Protein AF-A0A6U2E8K7-F1 (afdb_monomer_lite)

Foldseek 3Di:
DVLLVVVVVVCVVPVVDADADEDQAFFCPPPNLVPLPDQDQQQPDQLVVCCVPPNDVVSVVVSVVSVVVLVVVVCCQVVDPPSVVVWPKWWPQQADKDWAQDPVSVVSSVVSVVVQVVVVHQPQKDKFAQVRVCVVVVHHRTGIIIGHSDTIRTRGPRVPSVPPPHNYDHNPNDPPDDDPPPDDDDDDDDDDDDDDDDDDDDDDDDDDDDDDDDDPDDD

Organism: NCBI:txid1486919

Radius of gyration: 22.83 Å; chains: 1; bounding box: 60×51×50 Å

Secondary structure (DSSP, 8-state):
-HHHHHHHHHHHH-TT--PEEEESSSTTTTTTTTS--EE-TTTSS-HHHHHHHHHHHHHHHHHHHHHHHHHHHHHHHHHSTTHHHHS-EE--TT-EEEEESSHHHHHHHHHHHHHHHTTT--TTEEEEEHHHHHHHHT-SS--EEEEE---EEESSGGGTGGGSS-EEEE--S--------SS--PPP---------------------------S---

Structure (mmCIF, N/CA/C/O backbone):
data_AF-A0A6U2E8K7-F1
#
_entry.id   AF-A0A6U2E8K7-F1
#
loop_
_atom_site.group_PDB
_atom_site.id
_atom_site.type_symbol
_atom_site.label_atom_id
_atom_site.label_alt_id
_atom_site.label_comp_id
_atom_site.label_asym_id
_atom_site.label_entity_id
_atom_site.label_seq_id
_atom_site.pdbx_PDB_ins_code
_atom_site.Cartn_x
_atom_site.Cartn_y
_atom_site.Cartn_z
_atom_site.occupancy
_atom_site.B_iso_or_equiv
_atom_site.auth_seq_id
_atom_site.auth_comp_id
_atom_site.auth_asym_id
_atom_site.auth_atom_id
_atom_site.pdbx_PDB_model_num
ATOM 1 N N . MET A 1 1 ? -12.970 1.111 6.659 1.00 78.44 1 MET A N 1
ATOM 2 C CA . MET A 1 1 ? -11.606 1.299 7.201 1.00 78.44 1 MET A CA 1
ATOM 3 C C . MET A 1 1 ? -11.408 2.685 7.783 1.00 78.44 1 MET A C 1
ATOM 5 O O . MET A 1 1 ? -11.104 2.760 8.960 1.00 78.44 1 MET A O 1
ATOM 9 N N . LEU A 1 2 ? -11.611 3.770 7.022 1.00 85.25 2 LEU A N 1
ATOM 10 C CA . LEU A 1 2 ? -11.402 5.125 7.554 1.00 85.25 2 LEU A CA 1
ATOM 11 C C . LEU A 1 2 ? -12.265 5.411 8.793 1.00 85.25 2 LEU A C 1
ATOM 13 O O . LEU A 1 2 ? -11.732 5.795 9.822 1.00 85.25 2 LEU A O 1
ATOM 17 N N . ALA A 1 3 ? -13.576 5.158 8.718 1.00 87.00 3 ALA A N 1
ATOM 18 C CA . ALA A 1 3 ? -14.490 5.424 9.832 1.00 87.00 3 ALA A CA 1
ATOM 19 C C . ALA A 1 3 ? -14.136 4.622 11.099 1.00 87.00 3 ALA A C 1
ATOM 21 O O . ALA A 1 3 ? -14.107 5.173 12.191 1.00 87.00 3 ALA A O 1
ATOM 22 N N . THR A 1 4 ? -13.797 3.338 10.948 1.00 85.12 4 THR A N 1
ATOM 23 C CA . THR A 1 4 ? -13.398 2.471 12.067 1.00 85.12 4 THR A CA 1
ATOM 24 C C . THR A 1 4 ? -12.040 2.862 12.652 1.00 85.12 4 THR A C 1
ATOM 26 O O . THR A 1 4 ? -11.877 2.848 13.864 1.00 85.12 4 THR A O 1
ATOM 29 N N . SER A 1 5 ? -11.074 3.250 11.809 1.00 86.25 5 SER A N 1
ATOM 30 C CA . SER A 1 5 ? -9.776 3.772 12.259 1.00 86.25 5 SER A CA 1
ATOM 31 C C . SER A 1 5 ? -9.952 5.086 13.021 1.00 86.25 5 SER A C 1
ATOM 33 O O . SER A 1 5 ? -9.411 5.233 14.112 1.00 86.25 5 SER A O 1
ATOM 35 N N . LEU A 1 6 ? -10.772 6.004 12.504 1.00 90.31 6 LEU A N 1
ATOM 36 C CA . LEU A 1 6 ? -11.086 7.256 13.181 1.00 90.31 6 LEU A CA 1
ATOM 37 C C . LEU A 1 6 ? -11.741 7.009 14.544 1.00 90.31 6 LEU A C 1
ATOM 39 O O . LEU A 1 6 ? -11.287 7.574 15.531 1.00 90.31 6 LEU A O 1
ATOM 43 N N . ALA A 1 7 ? -12.759 6.145 14.611 1.00 88.81 7 ALA A N 1
ATOM 44 C CA . ALA A 1 7 ? -13.415 5.794 15.870 1.00 88.81 7 ALA A CA 1
ATOM 45 C C . ALA A 1 7 ? -12.420 5.229 16.892 1.00 88.81 7 ALA A C 1
ATOM 47 O O . ALA A 1 7 ? -12.387 5.685 18.029 1.00 88.81 7 ALA A O 1
ATOM 48 N N . TYR A 1 8 ? -11.551 4.309 16.463 1.00 86.75 8 TYR A N 1
ATOM 49 C CA . TYR A 1 8 ? -10.486 3.761 17.301 1.00 86.75 8 TYR A CA 1
ATOM 50 C C . TYR A 1 8 ? -9.541 4.841 17.845 1.00 86.75 8 TYR A C 1
ATOM 52 O O . TYR A 1 8 ? -9.253 4.861 19.040 1.00 86.75 8 TYR A O 1
ATOM 60 N N . HIS A 1 9 ? -9.073 5.760 16.996 1.00 88.25 9 HIS A N 1
ATOM 61 C CA . HIS A 1 9 ? -8.184 6.833 17.440 1.00 88.25 9 HIS A CA 1
ATOM 62 C C . HIS A 1 9 ? -8.893 7.840 18.352 1.00 88.25 9 HIS A C 1
ATOM 64 O O . HIS A 1 9 ? -8.296 8.261 19.338 1.00 88.25 9 HIS A O 1
ATOM 70 N N . LEU A 1 10 ? -10.157 8.181 18.082 1.00 90.31 10 LEU A N 1
ATOM 71 C CA . LEU A 1 10 ? -10.949 9.062 18.944 1.00 90.31 10 LEU A CA 1
ATOM 72 C C . LEU A 1 10 ? -11.130 8.460 20.339 1.00 90.31 10 LEU A C 1
ATOM 74 O O . LEU A 1 10 ? -10.808 9.124 21.317 1.00 90.31 10 LEU A O 1
ATOM 78 N N . SER A 1 11 ? -11.522 7.188 20.433 1.00 88.12 11 SER A N 1
ATOM 79 C CA . SER A 1 11 ? -11.681 6.496 21.721 1.00 88.12 11 SER A CA 1
ATOM 80 C C . SER A 1 11 ? -10.374 6.337 22.504 1.00 88.12 11 SER A C 1
ATOM 82 O O . SER A 1 11 ? -10.400 6.135 23.713 1.00 88.12 11 SER A O 1
ATOM 84 N N . ARG A 1 12 ? -9.214 6.415 21.837 1.00 86.94 12 ARG A N 1
ATOM 85 C CA . ARG A 1 12 ? -7.904 6.443 22.508 1.00 86.94 12 ARG A CA 1
ATOM 86 C C . ARG A 1 12 ? -7.485 7.834 22.971 1.00 86.94 12 ARG A C 1
ATOM 88 O O . ARG A 1 12 ? -6.714 7.929 23.920 1.00 86.94 12 ARG A O 1
ATOM 95 N N . LEU A 1 13 ? -7.913 8.876 22.264 1.00 93.44 13 LEU A N 1
ATOM 96 C CA . LEU A 1 13 ? -7.623 10.263 22.621 1.00 93.44 13 LEU A CA 1
ATOM 97 C C . LEU A 1 13 ? -8.502 10.733 23.779 1.00 93.44 13 LEU A C 1
ATOM 99 O O . LEU A 1 13 ? -8.017 11.447 24.651 1.00 93.44 13 LEU A O 1
ATOM 103 N N . ASP A 1 14 ? -9.762 10.308 23.790 1.00 93.94 14 ASP A N 1
ATOM 104 C CA . ASP A 1 14 ? -10.737 10.624 24.825 1.00 93.94 14 ASP A CA 1
ATOM 105 C C . ASP A 1 14 ? -11.560 9.363 25.147 1.00 93.94 14 ASP A C 1
ATOM 107 O O . ASP A 1 14 ? -12.450 9.003 24.376 1.00 93.94 14 ASP A O 1
ATOM 111 N N . PRO A 1 15 ? -11.264 8.652 26.249 1.00 91.69 15 PRO A N 1
ATOM 112 C CA . PRO A 1 15 ? -11.997 7.445 26.629 1.00 91.69 15 PRO A CA 1
ATOM 113 C C . PRO A 1 15 ? -13.480 7.675 26.949 1.00 91.69 15 PRO A C 1
ATOM 115 O O . PRO A 1 15 ? -14.250 6.715 26.911 1.00 91.69 15 PRO A O 1
ATOM 118 N N . ASP A 1 16 ? -13.883 8.914 27.246 1.00 92.44 16 ASP A N 1
ATOM 119 C CA . ASP A 1 16 ? -15.269 9.259 27.570 1.00 92.44 16 ASP A CA 1
ATOM 120 C C . ASP A 1 16 ? -16.099 9.550 26.304 1.00 92.44 16 ASP A C 1
ATOM 122 O O . ASP A 1 16 ? -17.334 9.619 26.354 1.00 92.44 16 ASP A O 1
ATOM 126 N N . VAL A 1 17 ? -15.452 9.681 25.136 1.00 92.19 17 VAL A N 1
ATOM 127 C CA . VAL A 1 17 ? -16.152 9.923 23.873 1.00 92.19 17 VAL A CA 1
ATOM 128 C C . VAL A 1 17 ? -16.913 8.677 23.419 1.00 92.19 17 VAL A C 1
ATOM 130 O O . VAL A 1 17 ? -16.358 7.606 23.166 1.00 92.19 17 VAL A O 1
ATOM 133 N N . THR A 1 18 ? -18.224 8.827 23.240 1.00 91.25 18 THR A N 1
ATOM 134 C CA . THR A 1 18 ? -19.054 7.785 22.627 1.00 91.25 18 THR A CA 1
ATOM 135 C C . THR A 1 18 ? -19.095 7.987 21.117 1.00 91.25 18 THR A C 1
ATOM 137 O O . THR A 1 18 ? -19.640 8.977 20.627 1.00 91.25 18 THR A O 1
ATOM 140 N N . VAL A 1 19 ? -18.544 7.035 20.361 1.00 88.50 19 VAL A N 1
ATOM 141 C CA . VAL A 1 19 ? -18.555 7.066 18.892 1.00 88.50 19 VAL A CA 1
ATOM 142 C C . VAL A 1 19 ? -19.602 6.095 18.355 1.00 88.50 19 VAL A C 1
ATOM 144 O O . VAL A 1 19 ? -19.511 4.886 18.566 1.00 88.50 19 VAL A O 1
ATOM 147 N N . ALA A 1 20 ? -20.576 6.623 17.614 1.00 90.38 20 ALA A N 1
ATOM 148 C CA . ALA A 1 20 ? -21.516 5.822 16.839 1.00 90.38 20 ALA A CA 1
ATOM 149 C C . ALA A 1 20 ? -21.035 5.709 15.386 1.00 90.38 20 ALA A C 1
ATOM 151 O O . ALA A 1 20 ? -20.782 6.717 14.723 1.00 90.38 20 ALA A O 1
ATOM 152 N N . LEU A 1 21 ? -20.932 4.480 14.877 1.00 86.38 21 LEU A N 1
ATOM 153 C CA . LEU A 1 21 ? -20.631 4.217 13.471 1.00 86.38 21 LEU A CA 1
ATOM 154 C C . LEU A 1 21 ? -21.917 3.834 12.739 1.00 86.38 21 LEU A C 1
ATOM 156 O O . LEU A 1 21 ? -22.587 2.867 13.105 1.00 86.38 21 LEU A O 1
ATOM 160 N N . VAL A 1 22 ? -22.235 4.585 11.684 1.00 88.62 22 VAL A N 1
ATOM 161 C CA . VAL A 1 22 ? -23.414 4.346 10.847 1.00 88.62 22 VAL A CA 1
ATOM 162 C C . VAL A 1 22 ? -22.967 3.952 9.444 1.00 88.62 22 VAL A C 1
ATOM 164 O O . VAL A 1 22 ? -22.319 4.737 8.752 1.00 88.62 22 VAL A O 1
ATOM 167 N N . ASP A 1 23 ? -23.323 2.739 9.020 1.00 84.88 23 ASP A N 1
ATOM 168 C CA . ASP A 1 23 ? -23.087 2.244 7.661 1.00 84.88 23 ASP A CA 1
ATOM 169 C C . ASP A 1 23 ? -24.436 1.959 6.987 1.00 84.88 23 ASP A C 1
ATOM 171 O O . ASP A 1 23 ? -25.258 1.198 7.496 1.00 84.88 23 ASP A O 1
ATOM 175 N N . GLY A 1 24 ? -24.673 2.577 5.827 1.00 87.25 24 GLY A N 1
ATOM 176 C CA . GLY A 1 24 ? -25.938 2.446 5.096 1.00 87.25 24 GLY A CA 1
ATOM 177 C C . GLY A 1 24 ? -26.183 1.059 4.491 1.00 87.25 24 GLY A C 1
ATOM 178 O O . GLY A 1 24 ? -27.234 0.828 3.897 1.00 87.25 24 GLY A O 1
ATOM 179 N N . ARG A 1 25 ? -25.219 0.135 4.583 1.00 83.50 25 ARG A N 1
ATOM 180 C CA . ARG A 1 25 ? -25.377 -1.262 4.164 1.00 83.50 25 ARG A CA 1
ATOM 181 C C . ARG A 1 25 ? -25.078 -2.185 5.346 1.00 83.50 25 ARG A C 1
ATOM 183 O O . ARG A 1 25 ? -25.917 -2.417 6.212 1.00 83.50 25 ARG A O 1
ATOM 190 N N . HIS A 1 26 ? -23.869 -2.718 5.346 1.00 82.88 26 HIS A N 1
ATOM 191 C CA . HIS A 1 26 ? -23.253 -3.527 6.377 1.00 82.88 26 HIS A CA 1
ATOM 192 C C . HIS A 1 26 ? -21.812 -3.047 6.474 1.00 82.88 26 HIS A C 1
ATOM 194 O O . HIS A 1 26 ? -21.242 -2.618 5.466 1.00 82.88 26 HIS A O 1
ATOM 200 N N . ILE A 1 27 ? -21.224 -3.145 7.662 1.00 80.06 27 ILE A N 1
ATOM 201 C CA . ILE A 1 27 ? -19.813 -2.820 7.872 1.00 80.06 27 ILE A CA 1
ATOM 202 C C . ILE A 1 27 ? -18.968 -3.495 6.799 1.00 80.06 27 ILE A C 1
ATOM 204 O O . ILE A 1 27 ? -19.144 -4.672 6.495 1.00 80.06 27 ILE A O 1
ATOM 208 N N . ALA A 1 28 ? -18.060 -2.713 6.219 1.00 80.69 28 ALA A N 1
ATOM 209 C CA . ALA A 1 28 ? -17.197 -3.119 5.117 1.00 80.69 28 ALA A CA 1
ATOM 210 C C . ALA A 1 28 ? -17.887 -3.362 3.762 1.00 80.69 28 ALA A C 1
ATOM 212 O O . ALA A 1 28 ? -17.181 -3.584 2.785 1.00 80.69 28 ALA A O 1
ATOM 213 N N . GLY A 1 29 ? -19.205 -3.201 3.618 1.00 82.69 29 GLY A N 1
ATOM 214 C CA . GLY A 1 29 ? -19.931 -3.429 2.357 1.00 82.69 29 GLY A CA 1
ATOM 215 C C . GLY A 1 29 ? -19.621 -2.449 1.212 1.00 82.69 29 GLY A C 1
ATOM 216 O O . GLY A 1 29 ? -20.207 -2.531 0.125 1.00 82.69 29 GLY A O 1
ATOM 217 N N . GLY A 1 30 ? -18.732 -1.482 1.454 1.00 85.38 30 GLY A N 1
ATOM 218 C CA . GLY A 1 30 ? -18.202 -0.534 0.476 1.00 85.38 30 GLY A CA 1
ATOM 219 C C . GLY A 1 30 ? -16.963 -1.044 -0.272 1.00 85.38 30 GLY A C 1
ATOM 220 O O . GLY A 1 30 ? -16.775 -2.237 -0.483 1.00 85.38 30 GLY A O 1
ATOM 221 N N . ALA A 1 31 ? -16.098 -0.117 -0.699 1.00 84.12 31 ALA A N 1
ATOM 222 C CA . ALA A 1 31 ? -14.836 -0.462 -1.361 1.00 84.12 31 ALA A CA 1
ATOM 223 C C . ALA A 1 31 ? -13.917 -1.295 -0.453 1.00 84.12 31 ALA A C 1
ATOM 225 O O . ALA A 1 31 ? -13.272 -2.224 -0.923 1.00 84.12 31 ALA A O 1
ATOM 226 N N . THR A 1 32 ? -13.912 -1.009 0.854 1.00 82.69 32 THR A N 1
ATOM 227 C CA . THR A 1 32 ? -13.022 -1.685 1.803 1.00 82.69 32 THR A CA 1
ATOM 228 C C . THR A 1 32 ? -13.221 -3.202 1.843 1.00 82.69 32 THR A C 1
ATOM 230 O O . THR A 1 32 ? -12.228 -3.907 1.795 1.00 82.69 32 THR A O 1
ATOM 233 N N . GLY A 1 33 ? -14.450 -3.724 1.898 1.00 78.69 33 GLY A N 1
ATOM 234 C CA . GLY A 1 33 ? -14.678 -5.177 1.952 1.00 78.69 33 GLY A CA 1
ATOM 235 C C . GLY A 1 33 ? -14.614 -5.884 0.598 1.00 78.69 33 GLY A C 1
ATOM 236 O O . GLY A 1 33 ? -14.774 -7.096 0.544 1.00 78.69 33 GLY A O 1
ATOM 237 N N . ARG A 1 34 ? -14.411 -5.150 -0.506 1.00 80.88 34 ARG A N 1
ATOM 238 C CA . ARG A 1 34 ? -14.241 -5.733 -1.853 1.00 80.88 34 ARG A CA 1
ATOM 239 C C . ARG A 1 34 ? -12.798 -5.727 -2.332 1.00 80.88 34 ARG A C 1
ATOM 241 O O . ARG A 1 34 ? -12.448 -6.502 -3.218 1.00 80.88 34 ARG A O 1
ATOM 248 N N . ASN A 1 35 ? -11.984 -4.829 -1.794 1.00 74.81 35 ASN A N 1
ATOM 249 C CA . ASN A 1 35 ? -10.563 -4.792 -2.074 1.00 74.81 35 ASN A CA 1
ATOM 250 C C . ASN A 1 35 ? -9.928 -5.868 -1.190 1.00 74.81 35 ASN A C 1
ATOM 252 O O . ASN A 1 35 ? -10.079 -5.793 0.023 1.00 74.81 35 ASN A O 1
ATOM 256 N N . GLY A 1 36 ? -9.203 -6.839 -1.753 1.00 69.31 36 GLY A N 1
ATOM 257 C CA . GLY A 1 36 ? -8.457 -7.857 -0.983 1.00 69.31 36 GLY A CA 1
ATOM 258 C C . GLY A 1 36 ? -7.278 -7.294 -0.168 1.00 69.31 36 GLY A C 1
ATOM 259 O O . GLY A 1 36 ? -6.295 -7.990 0.035 1.00 69.31 36 GLY A O 1
ATOM 260 N N . GLY A 1 37 ? -7.351 -6.006 0.191 1.00 74.38 37 GLY A N 1
ATOM 261 C CA . GLY A 1 37 ? -6.447 -5.224 1.031 1.00 74.38 37 GLY A CA 1
ATOM 262 C C . GLY A 1 37 ? -4.964 -5.443 0.802 1.00 74.38 37 GLY A C 1
ATOM 263 O O . GLY A 1 37 ? -4.199 -5.522 1.759 1.00 74.38 37 GLY A O 1
ATOM 264 N N . LEU A 1 38 ? -4.542 -5.472 -0.461 1.00 77.38 38 LEU A N 1
ATOM 265 C CA . LEU A 1 38 ? -3.138 -5.259 -0.785 1.00 77.38 38 LEU A CA 1
ATOM 266 C C . LEU A 1 38 ? -2.754 -3.855 -0.328 1.00 77.38 38 LEU A C 1
ATOM 268 O O . LEU A 1 38 ? -3.307 -2.864 -0.814 1.00 77.38 38 LEU A O 1
ATOM 272 N N . LEU A 1 39 ? -1.832 -3.787 0.628 1.00 78.19 39 LEU A N 1
ATOM 273 C CA . LEU A 1 39 ? -1.287 -2.531 1.100 1.00 78.19 39 LEU A CA 1
ATOM 274 C C . LEU A 1 39 ? 0.121 -2.393 0.554 1.00 78.19 39 LEU A C 1
ATOM 276 O O . LEU A 1 39 ? 1.069 -2.991 1.059 1.00 78.19 39 LEU A O 1
ATOM 280 N N . TRP A 1 40 ? 0.215 -1.603 -0.507 1.00 79.56 40 TRP A N 1
ATOM 281 C CA . TRP A 1 40 ? 1.470 -1.298 -1.160 1.00 79.56 40 TRP A CA 1
ATOM 282 C C . TRP A 1 40 ? 1.731 0.193 -1.023 1.00 79.56 40 TRP A C 1
ATOM 284 O O . TRP A 1 40 ? 1.183 0.969 -1.816 1.00 79.56 40 TRP A O 1
ATOM 294 N N . PRO A 1 41 ? 2.480 0.616 0.008 1.00 74.19 41 PRO A N 1
ATOM 295 C CA . PRO A 1 41 ? 2.869 2.006 0.095 1.00 74.19 41 PRO A CA 1
ATOM 296 C C . PRO A 1 41 ? 3.693 2.337 -1.146 1.00 74.19 41 PRO A C 1
ATOM 298 O O . PRO A 1 41 ? 4.425 1.493 -1.674 1.00 74.19 41 PRO A O 1
ATOM 301 N N . CYS A 1 42 ? 3.541 3.567 -1.617 1.00 70.06 42 CYS A N 1
ATOM 302 C CA . CYS A 1 42 ? 4.411 4.165 -2.617 1.00 70.06 42 CYS A CA 1
ATOM 303 C C . CYS A 1 42 ? 4.250 3.697 -4.079 1.00 70.06 42 CYS A C 1
ATOM 305 O O . CYS A 1 42 ? 4.660 4.443 -4.960 1.00 70.06 42 CYS A O 1
ATOM 307 N N . LEU A 1 43 ? 3.645 2.538 -4.378 1.00 69.62 43 LEU A N 1
ATOM 308 C CA . LEU A 1 43 ? 3.548 2.027 -5.764 1.00 69.62 43 LEU A CA 1
ATOM 309 C C . LEU A 1 43 ? 2.170 2.179 -6.432 1.00 69.62 43 LEU A C 1
ATOM 311 O O . LEU A 1 43 ? 2.038 1.939 -7.624 1.00 69.62 43 LEU A O 1
ATOM 315 N N . ASN A 1 44 ? 1.120 2.568 -5.702 1.00 68.94 44 ASN A N 1
ATOM 316 C CA . ASN A 1 44 ? -0.244 2.595 -6.261 1.00 68.94 44 ASN A CA 1
ATOM 317 C C . ASN A 1 44 ? -0.646 3.926 -6.921 1.00 68.94 44 ASN A C 1
ATOM 319 O O . ASN A 1 44 ? -1.677 3.992 -7.593 1.00 68.94 44 ASN A O 1
ATOM 323 N N . ALA A 1 45 ? 0.110 5.003 -6.707 1.00 71.50 45 ALA A N 1
ATOM 324 C CA . ALA A 1 45 ? -0.208 6.324 -7.236 1.00 71.50 45 ALA A CA 1
ATOM 325 C C . ALA A 1 45 ? 1.010 6.915 -7.945 1.00 71.50 45 ALA A C 1
ATOM 327 O O . ALA A 1 45 ? 2.083 6.969 -7.356 1.00 71.50 45 ALA A O 1
ATOM 328 N N . SER A 1 46 ? 0.821 7.423 -9.171 1.00 85.44 46 SER A N 1
ATOM 329 C CA . SER A 1 46 ? 1.870 8.153 -9.899 1.00 85.44 46 SER A CA 1
ATOM 330 C C . SER A 1 46 ? 2.361 9.321 -9.045 1.00 85.44 46 SER A C 1
ATOM 332 O O . SER A 1 46 ? 1.660 10.324 -8.841 1.00 85.44 46 SER A O 1
ATOM 334 N N . PHE A 1 47 ? 3.572 9.171 -8.519 1.00 89.00 47 PHE A N 1
ATOM 335 C CA . PHE A 1 47 ? 4.198 10.138 -7.641 1.00 89.00 47 PHE A CA 1
ATOM 336 C C . PHE A 1 47 ? 4.472 11.435 -8.400 1.00 89.00 47 PHE A C 1
ATOM 338 O O . PHE A 1 47 ? 4.192 12.519 -7.890 1.00 89.00 47 PHE A O 1
ATOM 345 N N . LYS A 1 48 ? 4.893 11.357 -9.667 1.00 91.62 48 LYS A N 1
ATOM 346 C CA . LYS A 1 48 ? 5.069 12.525 -10.543 1.00 91.62 48 LYS A CA 1
ATOM 347 C C . LYS A 1 48 ? 3.756 13.276 -10.754 1.00 91.62 48 LYS A C 1
ATOM 349 O O . LYS A 1 48 ? 3.745 14.506 -10.683 1.00 91.62 48 LYS A O 1
ATOM 354 N N . LYS A 1 49 ? 2.629 12.576 -10.935 1.00 91.62 49 LYS A N 1
ATOM 355 C CA . LYS A 1 49 ? 1.305 13.216 -11.005 1.00 91.62 49 LYS A CA 1
ATOM 356 C C . LYS A 1 49 ? 0.913 13.857 -9.674 1.00 91.62 49 LYS A C 1
ATOM 358 O O . LYS A 1 49 ? 0.342 14.949 -9.667 1.00 91.62 49 LYS A O 1
ATOM 363 N N . MET A 1 50 ? 1.221 13.213 -8.550 1.00 91.94 50 MET A N 1
ATOM 364 C CA . MET A 1 50 ? 0.975 13.775 -7.221 1.00 91.94 50 MET A CA 1
ATOM 365 C C . MET A 1 50 ? 1.778 15.063 -7.008 1.00 91.94 50 MET A C 1
ATOM 367 O O . MET A 1 50 ? 1.202 16.086 -6.640 1.00 91.94 50 MET A O 1
ATOM 371 N N . LEU A 1 51 ? 3.065 15.049 -7.363 1.00 92.75 51 LEU A N 1
ATOM 372 C CA . LEU A 1 51 ? 3.938 16.219 -7.332 1.00 92.75 51 LEU A CA 1
ATOM 373 C C . LEU A 1 51 ? 3.388 17.357 -8.193 1.00 92.75 51 LEU A C 1
ATOM 375 O O . LEU A 1 51 ? 3.318 18.492 -7.726 1.00 92.75 51 LEU A O 1
ATOM 379 N N . ALA A 1 52 ? 2.964 17.053 -9.422 1.00 94.12 52 ALA A N 1
ATOM 380 C CA . ALA A 1 52 ? 2.427 18.046 -10.348 1.00 94.12 52 ALA A CA 1
ATOM 381 C C . ALA A 1 52 ? 1.115 18.677 -9.852 1.00 94.12 52 ALA A C 1
ATOM 383 O O . ALA A 1 52 ? 0.873 19.857 -10.085 1.00 94.12 52 ALA A O 1
ATOM 384 N N . THR A 1 53 ? 0.266 17.904 -9.170 1.00 95.94 53 THR A N 1
ATOM 385 C CA . THR A 1 53 ? -1.080 18.350 -8.769 1.00 95.94 53 THR A CA 1
ATOM 386 C C . THR A 1 53 ? -1.151 18.932 -7.360 1.00 95.94 53 THR A C 1
ATOM 388 O O . THR A 1 53 ? -1.966 19.818 -7.117 1.00 95.94 53 THR A O 1
ATOM 391 N N . LYS A 1 54 ? -0.329 18.448 -6.423 1.00 94.50 54 LYS A N 1
ATOM 392 C CA . LYS A 1 54 ? -0.391 18.814 -4.996 1.00 94.50 54 LYS A CA 1
ATOM 393 C C . LYS A 1 54 ? 0.857 19.532 -4.482 1.00 94.50 54 LYS A C 1
ATOM 395 O O . LYS A 1 54 ? 0.847 20.035 -3.357 1.00 94.50 54 LYS A O 1
ATOM 400 N N . GLY A 1 55 ? 1.923 19.570 -5.279 1.00 95.25 55 GLY A N 1
ATOM 401 C CA . GLY A 1 55 ? 3.222 20.093 -4.876 1.00 95.25 55 GLY A CA 1
ATOM 402 C C . GLY A 1 55 ? 4.010 19.127 -3.990 1.00 95.25 55 GLY A C 1
ATOM 403 O O . GLY A 1 55 ? 3.502 18.112 -3.506 1.00 95.25 55 GLY A O 1
ATOM 404 N N . VAL A 1 56 ? 5.287 19.454 -3.780 1.00 92.12 56 VAL A N 1
ATOM 405 C CA . VAL A 1 56 ? 6.247 18.589 -3.073 1.00 92.12 56 VAL A CA 1
ATOM 406 C C . VAL A 1 56 ? 5.817 18.323 -1.632 1.00 92.12 56 VAL A C 1
ATOM 408 O O . VAL A 1 56 ? 5.757 17.167 -1.234 1.00 92.12 56 VAL A O 1
ATOM 411 N N . ALA A 1 57 ? 5.471 19.369 -0.873 1.00 93.75 57 ALA A N 1
ATOM 412 C CA . ALA A 1 57 ? 5.134 19.242 0.546 1.00 93.75 57 ALA A CA 1
ATOM 413 C C . ALA A 1 57 ? 3.947 18.292 0.773 1.00 93.75 57 ALA A C 1
ATOM 415 O O . ALA A 1 57 ? 4.077 17.302 1.486 1.00 93.75 57 ALA A O 1
ATOM 416 N N . SER A 1 58 ? 2.822 18.533 0.095 1.00 94.00 58 SER A N 1
ATOM 417 C CA . SER A 1 58 ? 1.630 17.684 0.203 1.00 94.00 58 SER A CA 1
ATOM 418 C C . SER A 1 58 ? 1.886 16.250 -0.254 1.00 94.00 58 SER A C 1
ATOM 420 O O . SER A 1 58 ? 1.327 15.319 0.316 1.00 94.00 58 SER A O 1
ATOM 422 N N . SER A 1 59 ? 2.712 16.063 -1.288 1.00 91.75 59 SER A N 1
ATOM 423 C CA . SER A 1 59 ? 3.049 14.722 -1.776 1.00 91.75 59 SER A CA 1
ATOM 424 C C . SER A 1 59 ? 3.865 13.962 -0.736 1.00 91.75 59 SER A C 1
ATOM 426 O O . SER A 1 59 ? 3.509 12.843 -0.394 1.00 91.75 59 SER A O 1
ATOM 428 N N . SER A 1 60 ? 4.893 14.589 -0.160 1.00 88.81 60 SER A N 1
ATOM 429 C CA . SER A 1 60 ? 5.685 14.003 0.927 1.00 88.81 60 SER A CA 1
ATOM 430 C C . SER A 1 60 ? 4.832 13.641 2.147 1.00 88.81 60 SER A C 1
ATOM 432 O O . SER A 1 60 ? 5.019 12.578 2.728 1.00 88.81 60 SER A O 1
ATOM 434 N N . GLU A 1 61 ? 3.866 14.486 2.512 1.00 91.25 61 GLU A N 1
ATOM 435 C CA . GLU A 1 61 ? 2.935 14.199 3.609 1.00 91.25 61 GLU A CA 1
ATOM 436 C C . GLU A 1 61 ? 2.048 12.981 3.332 1.00 91.25 61 GLU A C 1
ATOM 438 O O . GLU A 1 61 ? 1.834 12.160 4.221 1.00 91.25 61 GLU A O 1
ATOM 443 N N . ILE A 1 62 ? 1.575 12.823 2.093 1.00 89.94 62 ILE A N 1
ATOM 444 C CA . ILE A 1 62 ? 0.793 11.649 1.686 1.00 89.94 62 ILE A CA 1
ATOM 445 C C . ILE A 1 62 ? 1.648 10.383 1.744 1.00 89.94 62 ILE A C 1
ATOM 447 O O . ILE A 1 62 ? 1.205 9.395 2.320 1.00 89.94 62 ILE A O 1
ATOM 451 N N . MET A 1 63 ? 2.873 10.423 1.214 1.00 87.38 63 MET A N 1
ATOM 452 C CA . MET A 1 63 ? 3.792 9.277 1.246 1.00 87.38 63 MET A CA 1
ATOM 453 C C . MET A 1 63 ? 4.092 8.847 2.684 1.00 87.38 63 MET A C 1
ATOM 455 O O . MET A 1 63 ? 3.977 7.671 3.027 1.00 87.38 63 MET A O 1
ATOM 459 N N . ARG A 1 64 ? 4.386 9.821 3.553 1.00 88.06 64 ARG A N 1
ATOM 460 C CA . ARG A 1 64 ? 4.593 9.588 4.985 1.00 88.06 64 ARG A CA 1
ATOM 461 C C . ARG A 1 64 ? 3.364 8.967 5.641 1.00 88.06 64 ARG A C 1
ATOM 463 O O . ARG A 1 64 ? 3.494 8.036 6.430 1.00 88.06 64 ARG A O 1
ATOM 470 N N . PHE A 1 65 ? 2.178 9.484 5.329 1.00 88.75 65 PHE A N 1
ATOM 471 C CA . PHE A 1 65 ? 0.928 8.963 5.867 1.00 88.75 65 PHE A CA 1
ATOM 472 C C . PHE A 1 65 ? 0.670 7.518 5.422 1.00 88.75 65 PHE A C 1
ATOM 474 O O . PHE A 1 65 ? 0.270 6.705 6.249 1.00 88.75 65 PHE A O 1
ATOM 481 N N . GLU A 1 66 ? 0.921 7.171 4.155 1.00 86.56 66 GLU A N 1
ATOM 482 C CA . GLU A 1 66 ? 0.776 5.795 3.658 1.00 86.56 66 GLU A CA 1
ATOM 483 C C . GLU A 1 66 ? 1.705 4.822 4.391 1.00 86.56 66 GLU A C 1
ATOM 485 O O . GLU A 1 66 ? 1.261 3.768 4.855 1.00 86.56 66 GLU A O 1
ATOM 490 N N . GLU A 1 67 ? 2.976 5.194 4.551 1.00 84.38 67 GLU A N 1
ATOM 491 C CA . GLU A 1 67 ? 3.962 4.397 5.281 1.00 84.38 67 GLU A CA 1
ATOM 492 C C . GLU A 1 67 ? 3.548 4.205 6.749 1.00 84.38 67 GLU A C 1
ATOM 494 O O . GLU A 1 67 ? 3.472 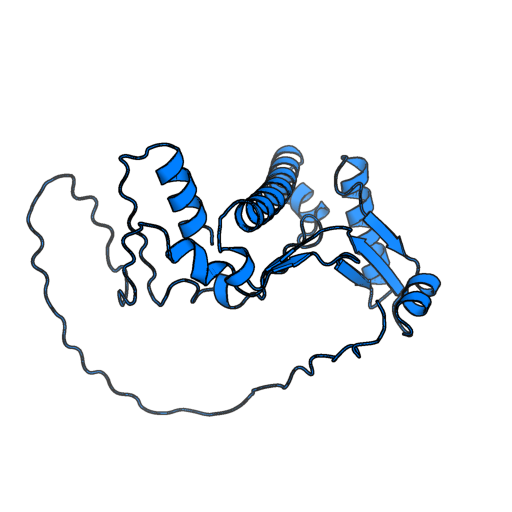3.071 7.235 1.00 84.38 67 GLU A O 1
ATOM 499 N N . GLN A 1 68 ? 3.192 5.294 7.438 1.00 87.00 68 GLN A N 1
ATOM 500 C CA . GLN A 1 68 ? 2.737 5.265 8.831 1.00 87.00 68 GLN A CA 1
ATOM 501 C C . GLN A 1 68 ? 1.464 4.437 9.008 1.00 87.00 68 GLN A C 1
ATOM 503 O O . GLN A 1 68 ? 1.376 3.645 9.945 1.00 87.00 68 GLN A O 1
ATOM 508 N N . ALA A 1 69 ? 0.489 4.584 8.109 1.00 85.88 69 ALA A N 1
ATOM 509 C CA . ALA A 1 69 ? -0.746 3.812 8.143 1.00 85.88 69 ALA A CA 1
ATOM 510 C C . ALA A 1 69 ? -0.477 2.314 7.949 1.00 85.88 69 ALA A C 1
ATOM 512 O O . ALA A 1 69 ? -1.118 1.492 8.604 1.00 85.88 69 ALA A O 1
ATOM 513 N N . SER A 1 70 ? 0.487 1.953 7.094 1.00 83.25 70 SER A N 1
ATOM 514 C CA . SER A 1 70 ? 0.870 0.554 6.885 1.00 83.25 70 SER A CA 1
ATOM 515 C C . SER A 1 70 ? 1.515 -0.078 8.109 1.00 83.25 70 SER A C 1
ATOM 517 O O . SER A 1 70 ? 1.104 -1.164 8.522 1.00 83.25 70 SER A O 1
ATOM 519 N N . THR A 1 71 ? 2.440 0.640 8.743 1.00 84.88 71 THR A N 1
ATOM 520 C CA . THR A 1 71 ? 3.094 0.203 9.976 1.00 84.88 71 THR A CA 1
ATOM 521 C C . THR A 1 71 ? 2.079 0.095 11.107 1.00 84.88 71 THR A C 1
ATOM 523 O O . THR A 1 71 ? 1.991 -0.945 11.747 1.00 84.88 71 THR A O 1
ATOM 526 N N . ALA A 1 72 ? 1.226 1.106 11.289 1.00 85.81 72 ALA A N 1
ATOM 527 C CA . ALA A 1 72 ? 0.204 1.098 12.332 1.00 85.81 72 ALA A CA 1
ATOM 528 C C . ALA A 1 72 ? -0.813 -0.042 12.160 1.00 85.81 72 ALA A C 1
ATOM 530 O O . ALA A 1 72 ? -1.244 -0.633 13.149 1.00 85.81 72 ALA A O 1
ATOM 531 N N . ALA A 1 73 ? -1.197 -0.372 10.921 1.00 84.62 73 ALA A N 1
ATOM 532 C CA . ALA A 1 73 ? -2.075 -1.508 10.650 1.00 84.62 73 ALA A CA 1
ATOM 533 C C . ALA A 1 73 ? -1.400 -2.842 10.997 1.00 84.62 73 ALA A C 1
ATOM 535 O O . ALA A 1 73 ? -2.023 -3.698 11.623 1.00 84.62 73 ALA A O 1
ATOM 536 N N . ALA A 1 74 ? -0.130 -3.006 10.623 1.00 83.94 74 ALA A N 1
ATOM 537 C CA . ALA A 1 74 ? 0.639 -4.201 10.944 1.00 83.9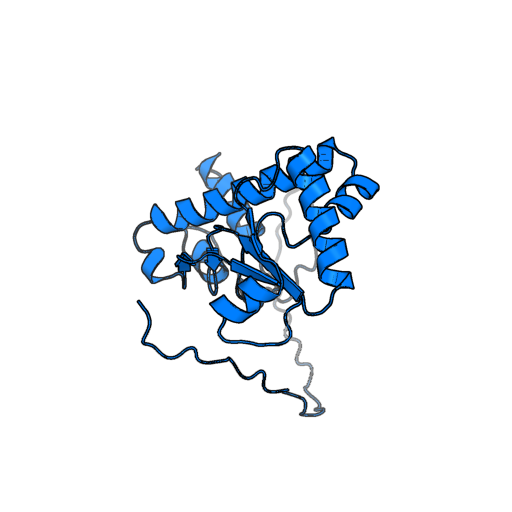4 74 ALA A CA 1
ATOM 538 C C . ALA A 1 74 ? 0.832 -4.367 12.459 1.00 83.94 74 ALA A C 1
ATOM 540 O O . ALA A 1 74 ? 0.545 -5.429 13.010 1.00 83.94 74 ALA A O 1
ATOM 541 N N . ASP A 1 75 ? 1.235 -3.293 13.137 1.00 86.88 75 ASP A N 1
ATOM 542 C CA . ASP A 1 75 ? 1.415 -3.254 14.586 1.00 86.88 75 ASP A CA 1
ATOM 543 C C . ASP A 1 75 ? 0.108 -3.565 15.313 1.00 86.88 75 ASP A C 1
ATOM 545 O O . ASP A 1 75 ? 0.104 -4.346 16.259 1.00 86.88 75 ASP A O 1
ATOM 549 N N . PHE A 1 76 ? -1.021 -3.016 14.854 1.00 86.00 76 PHE A N 1
ATOM 550 C CA . PHE A 1 76 ? -2.328 -3.317 15.434 1.00 86.00 76 PHE A CA 1
ATOM 551 C C . PHE A 1 76 ? -2.658 -4.812 15.364 1.00 86.00 76 PHE A C 1
ATOM 553 O O . PHE A 1 76 ? -3.175 -5.363 16.334 1.00 86.00 76 PHE A O 1
ATOM 560 N N . ILE A 1 77 ? -2.351 -5.475 14.246 1.00 84.44 77 ILE A N 1
ATOM 561 C CA . ILE A 1 77 ? -2.596 -6.914 14.077 1.00 84.44 77 ILE A CA 1
ATOM 562 C C . ILE A 1 77 ? -1.709 -7.735 15.009 1.00 84.44 77 ILE A C 1
ATOM 564 O O . ILE A 1 77 ? -2.196 -8.660 15.651 1.00 84.44 77 ILE A O 1
ATOM 568 N N . GLU A 1 78 ? -0.425 -7.397 15.090 1.00 86.62 78 GLU A N 1
ATOM 569 C CA . GLU A 1 78 ? 0.543 -8.155 15.887 1.00 86.62 78 GLU A CA 1
ATOM 570 C C . GLU A 1 78 ? 0.383 -7.917 17.398 1.00 86.62 78 GLU A C 1
ATOM 572 O O . GLU A 1 78 ? 0.624 -8.817 18.199 1.00 86.62 78 GLU A O 1
ATOM 577 N N . GLN A 1 79 ? -0.038 -6.717 17.806 1.00 87.75 79 GLN A N 1
ATOM 578 C CA . GLN A 1 79 ? -0.129 -6.330 19.218 1.00 87.75 79 GLN A CA 1
ATOM 579 C C . GLN A 1 79 ? -1.512 -6.572 19.834 1.00 87.75 79 GLN A C 1
ATOM 581 O O . GLN A 1 79 ? -1.634 -6.556 21.059 1.00 87.75 79 GLN A O 1
ATOM 586 N N . THR A 1 80 ? -2.557 -6.791 19.028 1.00 84.88 80 THR A N 1
ATOM 587 C CA . THR A 1 80 ? -3.913 -7.050 19.538 1.00 84.88 80 THR A CA 1
ATOM 588 C C . THR A 1 80 ? -4.125 -8.554 19.749 1.00 84.88 80 THR A C 1
ATOM 590 O O . THR A 1 80 ? -4.132 -9.306 18.771 1.00 84.88 80 THR A O 1
ATOM 593 N N . PRO A 1 81 ? -4.342 -9.028 20.995 1.00 87.56 81 PRO A N 1
ATOM 594 C CA . PRO A 1 81 ? -4.560 -10.448 21.265 1.00 87.56 81 PRO A CA 1
ATOM 595 C C . PRO A 1 81 ? -5.738 -11.017 20.467 1.00 87.56 81 PRO A C 1
ATOM 597 O O . PRO A 1 81 ? -6.807 -10.410 20.418 1.00 87.56 81 PRO A O 1
ATOM 600 N N . GLY A 1 82 ? -5.550 -12.188 19.853 1.00 86.12 82 GLY A N 1
ATOM 601 C CA . GLY A 1 82 ? -6.588 -12.854 19.061 1.00 86.12 82 GLY A CA 1
ATOM 602 C C . GLY A 1 82 ? -6.803 -12.270 17.658 1.00 86.12 82 GLY A C 1
ATOM 603 O O . GLY A 1 82 ? -7.614 -12.792 16.897 1.00 86.12 82 GLY A O 1
ATOM 604 N N . MET A 1 83 ? -6.129 -11.170 17.297 1.00 83.00 83 MET A N 1
ATOM 605 C CA . MET A 1 83 ? -6.366 -10.505 16.015 1.00 83.00 83 MET A CA 1
ATOM 606 C C . MET A 1 83 ? -5.815 -11.318 14.846 1.00 83.00 83 MET A C 1
ATOM 608 O O . MET A 1 83 ? -6.471 -11.416 13.812 1.00 83.00 83 MET A O 1
ATOM 612 N N . ARG A 1 84 ? -4.645 -11.945 15.010 1.00 83.00 84 ARG A N 1
ATOM 613 C CA . ARG A 1 84 ? -3.971 -12.729 13.964 1.00 83.00 84 ARG A CA 1
ATOM 614 C C . ARG A 1 84 ? -4.797 -13.926 13.486 1.00 83.00 84 ARG A C 1
ATOM 616 O O . ARG A 1 84 ? -4.685 -14.319 12.332 1.00 83.00 84 ARG A O 1
ATOM 623 N N . GLU A 1 85 ? -5.623 -14.490 14.358 1.00 83.31 85 GLU A N 1
ATOM 624 C CA . GLU A 1 85 ? -6.543 -15.591 14.067 1.00 83.31 85 GLU A CA 1
ATOM 625 C C . GLU A 1 85 ? -7.787 -15.126 13.307 1.00 83.31 85 GLU A C 1
ATOM 627 O O . GLU A 1 85 ? -8.453 -15.923 12.647 1.00 83.31 85 GLU A O 1
ATOM 632 N N . LEU A 1 86 ? -8.115 -13.842 13.420 1.00 76.62 86 LEU A N 1
ATOM 633 C CA . LEU A 1 86 ? -9.312 -13.264 12.837 1.00 76.62 86 LEU A CA 1
ATOM 634 C C . LEU A 1 86 ? -9.030 -12.598 11.488 1.00 76.62 86 LEU A C 1
ATOM 636 O O . LEU A 1 86 ? -9.871 -12.640 10.588 1.00 76.62 86 LEU A O 1
ATOM 640 N N . VAL A 1 87 ? -7.859 -11.978 11.327 1.00 76.12 87 VAL A N 1
ATOM 641 C CA . VAL A 1 87 ? -7.451 -11.401 10.048 1.00 76.12 87 VAL A CA 1
ATOM 642 C C . VAL A 1 87 ? -6.757 -12.445 9.180 1.00 76.12 87 VAL A C 1
ATOM 644 O O . VAL A 1 87 ? -5.774 -13.063 9.576 1.00 76.12 87 VAL A O 1
ATOM 647 N N . GLU A 1 88 ? -7.203 -12.574 7.930 1.00 72.25 88 GLU A N 1
ATOM 648 C CA . GLU A 1 88 ? -6.356 -13.152 6.887 1.00 72.25 88 GLU A CA 1
ATOM 649 C C . GLU A 1 88 ? -5.236 -12.158 6.588 1.00 72.25 88 GLU A C 1
ATOM 651 O O . GLU A 1 88 ? -5.374 -11.229 5.784 1.00 72.25 88 GLU A O 1
ATOM 656 N N . PHE A 1 89 ? -4.156 -12.336 7.338 1.00 72.31 89 PHE A N 1
ATOM 657 C CA . PHE A 1 89 ? -2.974 -11.507 7.338 1.00 72.31 89 PHE A CA 1
ATOM 658 C C . PHE A 1 89 ? -1.760 -12.381 7.082 1.00 72.31 89 PHE A C 1
ATOM 660 O O . PHE A 1 89 ? -1.450 -13.302 7.842 1.00 72.31 89 PHE A O 1
ATOM 667 N N . ALA A 1 90 ? -1.051 -12.066 6.010 1.00 69.06 90 ALA A N 1
ATOM 668 C CA . ALA A 1 90 ? 0.236 -12.665 5.741 1.00 69.06 90 ALA A CA 1
ATOM 669 C C . ALA A 1 90 ? 1.240 -11.564 5.441 1.00 69.06 90 ALA A C 1
ATOM 671 O O . ALA A 1 90 ? 1.031 -10.741 4.544 1.00 69.06 90 ALA A O 1
ATOM 672 N N . TRP A 1 91 ? 2.365 -11.622 6.152 1.00 71.56 91 TRP A N 1
ATOM 673 C CA . TRP A 1 91 ? 3.579 -11.017 5.645 1.00 71.56 91 TRP A CA 1
ATOM 674 C C . TRP A 1 91 ? 3.931 -11.736 4.350 1.00 71.56 91 TRP A C 1
ATOM 676 O O . TRP A 1 91 ? 4.164 -12.951 4.348 1.00 71.56 91 TRP A O 1
ATOM 686 N N . LEU A 1 92 ? 3.960 -10.997 3.244 1.00 74.88 92 LEU A N 1
ATOM 687 C CA . LEU A 1 92 ? 4.588 -11.487 2.028 1.00 74.88 92 LEU A CA 1
ATOM 688 C C . LEU A 1 92 ? 6.082 -11.569 2.338 1.00 74.88 92 LEU A C 1
ATOM 690 O O . LEU A 1 92 ? 6.791 -10.578 2.226 1.00 74.88 92 LEU A O 1
ATOM 694 N N . LYS A 1 93 ? 6.544 -12.730 2.822 1.00 68.00 93 LYS A N 1
ATOM 695 C CA . LYS A 1 93 ? 7.945 -12.934 3.237 1.00 68.00 93 LYS A CA 1
ATOM 696 C C . LYS A 1 93 ? 8.920 -12.582 2.116 1.00 68.00 93 LYS A C 1
ATOM 698 O O . LYS A 1 93 ? 9.981 -12.030 2.374 1.00 68.00 93 LYS A O 1
ATOM 703 N N . GLU A 1 94 ? 8.509 -12.848 0.881 1.00 74.81 94 GLU A N 1
ATOM 704 C CA . GLU A 1 94 ? 9.268 -12.514 -0.321 1.00 74.81 94 GLU A CA 1
ATOM 705 C C . GLU A 1 94 ? 8.987 -11.103 -0.858 1.00 74.81 94 GLU A C 1
ATOM 707 O O . GLU A 1 94 ? 9.635 -10.674 -1.812 1.00 74.81 94 GLU A O 1
ATOM 712 N N . GLY A 1 95 ? 8.081 -10.357 -0.227 1.00 81.38 95 GLY A N 1
ATOM 713 C CA . GLY A 1 95 ? 7.610 -9.055 -0.678 1.00 81.38 95 GLY A CA 1
ATOM 714 C C . GLY A 1 95 ? 6.544 -9.133 -1.773 1.00 81.38 95 GLY A C 1
ATOM 715 O O . GLY A 1 95 ? 6.084 -10.209 -2.165 1.00 81.38 95 GLY A O 1
ATOM 716 N N . GLY A 1 96 ? 6.139 -7.963 -2.262 1.00 85.56 96 GLY A N 1
ATOM 717 C CA . GLY A 1 96 ? 5.310 -7.811 -3.457 1.00 85.56 96 GLY A CA 1
ATOM 718 C C . GLY A 1 96 ? 6.165 -7.586 -4.706 1.00 85.56 96 GLY A C 1
ATOM 719 O O . GLY A 1 96 ? 7.232 -6.976 -4.625 1.00 85.56 96 GLY A O 1
ATOM 720 N N . LEU A 1 97 ? 5.687 -8.049 -5.866 1.00 90.31 97 LEU A N 1
ATOM 721 C CA . LEU A 1 97 ? 6.331 -7.837 -7.170 1.00 90.31 97 LEU A CA 1
ATOM 722 C C . LEU A 1 97 ? 5.434 -7.047 -8.115 1.00 90.31 97 LEU A C 1
ATOM 724 O O . LEU A 1 97 ? 4.343 -7.506 -8.458 1.00 90.31 97 LEU A O 1
ATOM 728 N N . TYR A 1 98 ? 5.872 -5.852 -8.495 1.00 91.50 98 TYR A N 1
ATOM 729 C CA . TYR A 1 98 ? 5.229 -5.063 -9.533 1.00 91.50 98 TYR A CA 1
ATOM 730 C C . TYR A 1 98 ? 5.890 -5.435 -10.857 1.00 91.50 98 TYR A C 1
ATOM 732 O O . TYR A 1 98 ? 7.055 -5.107 -11.071 1.00 91.50 98 TYR A O 1
ATOM 740 N N . LEU A 1 99 ? 5.196 -6.223 -11.675 1.00 95.38 99 LEU A N 1
ATOM 741 C CA . LEU A 1 99 ? 5.729 -6.792 -12.913 1.00 95.38 99 LEU A CA 1
ATOM 742 C C . LEU A 1 99 ? 5.403 -5.877 -14.086 1.00 95.38 99 LEU A C 1
ATOM 744 O O . LEU A 1 99 ? 4.269 -5.432 -14.197 1.00 95.38 99 LEU A O 1
ATOM 748 N N . PHE A 1 100 ? 6.366 -5.675 -14.981 1.00 96.94 100 PHE A N 1
ATOM 749 C CA . PHE A 1 100 ? 6.151 -4.896 -16.197 1.00 96.94 100 PHE A CA 1
ATOM 750 C C . PHE A 1 100 ? 5.790 -5.815 -17.363 1.00 96.94 100 PHE A C 1
ATOM 752 O O . PHE A 1 100 ? 6.559 -6.720 -17.712 1.00 96.94 100 PHE A O 1
ATOM 759 N N . GLU A 1 101 ? 4.638 -5.575 -17.982 1.00 97.12 101 GLU A N 1
ATOM 760 C CA . GLU A 1 101 ? 4.148 -6.309 -19.153 1.00 97.12 101 GLU A CA 1
ATOM 761 C C . GLU A 1 101 ? 4.672 -5.718 -20.472 1.00 97.12 101 GLU A C 1
ATOM 763 O O . GLU A 1 101 ? 4.545 -6.346 -21.522 1.00 97.12 101 GLU A O 1
ATOM 768 N N . SER A 1 102 ? 5.297 -4.536 -20.432 1.00 98.00 102 SER A N 1
ATOM 769 C CA . SER A 1 102 ? 5.896 -3.880 -21.601 1.00 98.00 102 SER A CA 1
ATOM 770 C C . SER A 1 102 ? 7.152 -3.070 -21.257 1.00 98.00 102 SER A C 1
ATOM 772 O O . SER A 1 102 ? 7.398 -2.729 -20.100 1.00 98.00 102 SER A O 1
ATOM 774 N N . GLU A 1 103 ? 7.950 -2.736 -22.276 1.00 97.50 103 GLU A N 1
ATOM 775 C CA . GLU A 1 103 ? 9.111 -1.842 -22.125 1.00 97.50 103 GLU A CA 1
ATOM 776 C C . GLU A 1 103 ? 8.707 -0.409 -21.760 1.00 97.50 103 GLU A C 1
ATOM 778 O O . GLU A 1 103 ? 9.422 0.249 -21.009 1.00 97.50 103 GLU A O 1
ATOM 783 N N . GLU A 1 104 ? 7.567 0.063 -22.273 1.00 97.38 104 GLU A N 1
ATOM 784 C CA . GLU A 1 104 ? 7.027 1.397 -21.985 1.00 97.38 104 GLU A CA 1
ATOM 785 C C . GLU A 1 104 ? 6.641 1.520 -20.508 1.00 97.38 104 GLU A C 1
ATOM 787 O O . GLU A 1 104 ? 7.100 2.432 -19.825 1.00 97.38 104 GLU A O 1
ATOM 792 N N . GLU A 1 105 ? 5.898 0.540 -19.987 1.00 95.25 105 GLU A N 1
ATOM 793 C CA . GLU A 1 105 ? 5.550 0.468 -18.566 1.00 95.25 105 GLU A CA 1
ATOM 794 C C . GLU A 1 105 ? 6.805 0.400 -17.687 1.00 95.25 105 GLU A C 1
ATOM 796 O O . GLU A 1 105 ? 6.929 1.152 -16.724 1.00 95.25 105 GLU A O 1
ATOM 801 N N . ALA A 1 106 ? 7.778 -0.446 -18.049 1.00 96.31 106 ALA A N 1
ATOM 802 C CA . ALA A 1 106 ? 9.043 -0.523 -17.324 1.00 96.31 106 ALA A CA 1
ATOM 803 C C . ALA A 1 106 ? 9.772 0.828 -17.306 1.00 96.31 106 ALA A C 1
ATOM 805 O O . ALA A 1 106 ? 10.291 1.240 -16.271 1.00 96.31 106 ALA A O 1
ATOM 806 N N . TYR A 1 107 ? 9.817 1.532 -18.438 1.00 96.00 107 TYR A N 1
ATOM 807 C CA . TYR A 1 107 ? 10.444 2.845 -18.521 1.00 96.00 107 TYR A CA 1
ATOM 808 C C . TYR A 1 107 ? 9.746 3.861 -17.610 1.00 96.00 107 TYR A C 1
ATOM 810 O O . TYR A 1 107 ? 10.419 4.512 -16.806 1.00 96.00 107 TYR A O 1
ATOM 818 N N . ASP A 1 108 ? 8.422 3.972 -17.699 1.00 93.81 108 ASP A N 1
ATOM 819 C CA . ASP A 1 108 ? 7.639 4.945 -16.936 1.00 93.81 108 ASP A CA 1
ATOM 820 C C . ASP A 1 108 ? 7.749 4.716 -15.426 1.00 93.81 108 ASP A C 1
ATOM 822 O O . ASP A 1 108 ? 8.028 5.654 -14.671 1.00 93.81 108 ASP A O 1
ATOM 826 N N . GLU A 1 109 ? 7.632 3.466 -14.986 1.00 93.00 109 GLU A N 1
ATOM 827 C CA . GLU A 1 109 ? 7.710 3.098 -13.571 1.00 93.00 109 GLU A CA 1
ATOM 828 C C . GLU A 1 109 ? 9.117 3.303 -13.001 1.00 93.00 109 GLU A C 1
ATOM 830 O O . GLU A 1 109 ? 9.283 3.753 -11.866 1.00 93.00 109 GLU A O 1
ATOM 835 N N . LEU A 1 110 ? 10.166 3.074 -13.798 1.00 93.69 110 LEU A N 1
ATOM 836 C CA . LEU A 1 110 ? 11.534 3.401 -13.388 1.00 93.69 110 LEU A CA 1
ATOM 837 C C . LEU A 1 110 ? 11.760 4.916 -13.278 1.00 93.69 110 LEU A C 1
ATOM 839 O O . LEU A 1 110 ? 12.541 5.357 -12.429 1.00 93.69 110 LEU A O 1
ATOM 843 N N . GLN A 1 111 ? 11.078 5.734 -14.088 1.00 93.88 111 GLN A N 1
ATOM 844 C CA . GLN A 1 111 ? 11.110 7.192 -13.933 1.00 93.88 111 GLN A CA 1
ATOM 845 C C . GLN A 1 111 ? 10.350 7.662 -12.685 1.00 93.88 111 GLN A C 1
ATOM 847 O O . GLN A 1 111 ? 10.787 8.615 -12.035 1.00 93.88 111 GLN A O 1
ATOM 852 N N . GLU A 1 112 ? 9.221 7.031 -12.357 1.00 92.44 112 GLU A N 1
ATOM 853 C CA . GLU A 1 112 ? 8.482 7.270 -11.109 1.00 92.44 112 GLU A CA 1
ATOM 854 C C . GLU A 1 112 ? 9.349 6.914 -9.899 1.00 92.44 112 GLU A C 1
ATOM 856 O O . GLU A 1 112 ? 9.605 7.773 -9.048 1.00 92.44 112 GLU A O 1
ATOM 861 N N . LEU A 1 113 ? 9.911 5.702 -9.892 1.00 91.69 113 LEU A N 1
ATOM 862 C CA . LEU A 1 113 ? 10.811 5.226 -8.849 1.00 91.69 113 LEU A CA 1
ATOM 863 C C . LEU A 1 113 ? 11.988 6.180 -8.650 1.00 91.69 113 LEU A C 1
ATOM 865 O O . LEU A 1 113 ? 12.262 6.594 -7.525 1.00 91.69 113 LEU A O 1
ATOM 869 N N . LYS A 1 114 ? 12.641 6.603 -9.737 1.00 92.31 114 LYS A N 1
ATOM 870 C CA . LYS A 1 114 ? 13.732 7.577 -9.660 1.00 92.31 114 LYS A CA 1
ATOM 871 C C . LYS A 1 114 ? 13.290 8.885 -8.997 1.00 92.31 114 LYS A C 1
ATOM 873 O O . LYS A 1 114 ? 13.998 9.422 -8.145 1.00 92.31 114 LYS A O 1
ATOM 878 N N . ALA A 1 115 ? 12.125 9.413 -9.372 1.00 91.00 115 ALA A N 1
ATOM 879 C CA . ALA A 1 115 ? 11.611 10.656 -8.802 1.00 91.00 115 ALA A CA 1
ATOM 880 C C . ALA A 1 115 ? 11.348 10.543 -7.290 1.00 91.00 115 ALA A C 1
ATOM 882 O O . ALA A 1 115 ? 11.527 11.533 -6.566 1.00 91.00 115 ALA A O 1
ATOM 883 N N . MET A 1 116 ? 10.939 9.356 -6.832 1.00 89.88 116 MET A N 1
ATOM 884 C CA . MET A 1 116 ? 10.717 9.023 -5.426 1.00 89.88 116 MET A CA 1
ATOM 885 C C . MET A 1 116 ? 12.038 8.874 -4.664 1.00 89.88 116 MET A C 1
ATOM 887 O O . MET A 1 116 ? 12.219 9.534 -3.637 1.00 89.88 116 MET A O 1
ATOM 891 N N . THR A 1 117 ? 12.989 8.097 -5.193 1.00 90.12 117 THR A N 1
ATOM 892 C CA . THR A 1 117 ? 14.297 7.865 -4.557 1.00 90.12 117 THR A CA 1
ATOM 893 C C . THR A 1 117 ? 15.115 9.145 -4.445 1.00 90.12 117 THR A C 1
ATOM 895 O O . THR A 1 117 ? 15.719 9.390 -3.404 1.00 90.12 117 THR A O 1
ATOM 898 N N . ASP A 1 118 ? 15.066 10.020 -5.458 1.00 91.06 118 ASP A N 1
ATOM 899 C CA . ASP A 1 118 ? 15.741 11.330 -5.443 1.00 91.06 118 ASP A CA 1
ATOM 900 C C . ASP A 1 118 ? 15.226 12.245 -4.307 1.00 91.06 118 ASP A C 1
ATOM 902 O O . ASP A 1 118 ? 15.844 13.259 -3.984 1.00 91.06 118 ASP A O 1
ATOM 906 N N . ARG A 1 119 ? 14.087 11.901 -3.689 1.00 87.94 119 ARG A N 1
ATOM 907 C CA . ARG A 1 119 ? 13.472 12.612 -2.557 1.00 87.94 119 ARG A CA 1
ATOM 908 C C . ARG A 1 119 ? 13.521 11.827 -1.245 1.00 87.94 119 ARG A C 1
ATOM 910 O O . ARG A 1 119 ? 12.917 12.263 -0.271 1.00 87.94 119 ARG A O 1
ATOM 917 N N . GLY A 1 120 ? 14.235 10.703 -1.215 1.00 88.75 120 GLY A N 1
ATOM 918 C CA . GLY A 1 120 ? 14.396 9.866 -0.025 1.00 88.75 120 GLY A CA 1
ATOM 919 C C . GLY A 1 120 ? 13.233 8.911 0.250 1.00 88.75 120 GLY A C 1
ATOM 920 O O . GLY A 1 120 ? 13.161 8.369 1.347 1.00 88.75 120 GLY A O 1
ATOM 921 N N . TRP A 1 121 ? 12.338 8.688 -0.718 1.00 85.81 121 TRP A N 1
ATOM 922 C CA . TRP A 1 121 ? 11.235 7.733 -0.589 1.00 85.81 121 TRP A CA 1
ATOM 923 C C . TRP A 1 121 ? 11.571 6.392 -1.240 1.00 85.81 121 TRP A C 1
ATOM 925 O O . TRP A 1 121 ? 12.291 6.345 -2.234 1.00 85.81 121 TRP A O 1
ATOM 935 N N . SER A 1 122 ? 10.965 5.317 -0.724 1.00 79.75 122 SER A N 1
ATOM 936 C CA . SER A 1 122 ? 11.032 3.963 -1.307 1.00 79.75 122 SER A CA 1
ATOM 937 C C . SER A 1 122 ? 12.457 3.434 -1.484 1.00 79.75 122 SER A C 1
ATOM 939 O O . SER A 1 122 ? 12.843 2.928 -2.537 1.00 79.75 122 SER A O 1
ATOM 941 N N . THR A 1 123 ? 13.263 3.599 -0.439 1.00 76.12 123 THR A N 1
ATOM 942 C CA . THR A 1 123 ? 14.685 3.237 -0.423 1.00 76.12 123 THR A CA 1
ATOM 943 C C . THR A 1 123 ? 14.931 1.734 -0.269 1.00 76.12 123 THR A C 1
ATOM 945 O O . THR A 1 123 ? 16.061 1.285 -0.441 1.00 76.12 123 THR A O 1
ATOM 948 N N . ASP A 1 124 ? 13.894 0.950 0.020 1.00 84.12 124 ASP A N 1
ATOM 949 C CA . ASP A 1 124 ? 13.925 -0.498 0.241 1.00 84.12 124 ASP A CA 1
ATOM 950 C C . ASP A 1 124 ? 13.393 -1.313 -0.957 1.00 84.12 124 ASP A C 1
ATOM 952 O O . ASP A 1 124 ? 12.988 -2.470 -0.810 1.00 84.12 124 ASP A O 1
ATOM 956 N N . LEU A 1 125 ? 13.390 -0.716 -2.153 1.00 88.44 125 LEU A N 1
ATOM 957 C CA . LEU A 1 125 ? 12.954 -1.363 -3.389 1.00 88.44 125 LEU A CA 1
ATOM 958 C C . LEU A 1 125 ? 14.121 -2.019 -4.139 1.00 88.44 125 LEU A C 1
ATOM 960 O O . LEU A 1 125 ? 15.196 -1.441 -4.293 1.00 88.44 125 LEU A O 1
ATOM 964 N N . GLU A 1 126 ? 13.887 -3.224 -4.656 1.00 92.44 126 GLU A N 1
ATOM 965 C CA . GLU A 1 126 ? 14.835 -3.977 -5.480 1.00 92.44 126 GLU A CA 1
ATOM 966 C C . GLU A 1 126 ? 14.327 -3.996 -6.930 1.00 92.44 126 GLU A C 1
ATOM 968 O O . GLU A 1 126 ? 13.241 -4.497 -7.218 1.00 92.44 126 GLU A O 1
ATOM 973 N N . VAL A 1 127 ? 15.105 -3.432 -7.857 1.00 95.19 127 VAL A N 1
ATOM 974 C CA . VAL A 1 127 ? 14.757 -3.396 -9.286 1.00 95.19 127 VAL A CA 1
ATOM 975 C C . VAL A 1 127 ? 15.345 -4.607 -9.997 1.00 95.19 127 VAL A C 1
ATOM 977 O O . VAL A 1 127 ? 16.549 -4.859 -9.926 1.00 95.19 127 VAL A O 1
ATOM 980 N N . TRP A 1 128 ? 14.509 -5.324 -10.741 1.00 97.06 128 TRP A N 1
ATOM 981 C CA . TRP A 1 128 ? 14.905 -6.454 -11.573 1.00 97.06 128 TRP A CA 1
ATOM 982 C C . TRP A 1 128 ? 14.759 -6.118 -13.052 1.00 97.06 128 TRP A C 1
ATOM 984 O O . TRP A 1 128 ? 13.705 -5.681 -13.510 1.00 97.06 128 TRP A O 1
ATOM 994 N N . GLY A 1 129 ? 15.805 -6.399 -13.829 1.00 97.62 129 GLY A N 1
ATOM 995 C CA . GLY A 1 129 ? 15.706 -6.389 -15.288 1.00 97.62 129 GLY A CA 1
ATOM 996 C C . GLY A 1 129 ? 14.877 -7.566 -15.817 1.00 97.62 129 GLY A C 1
ATOM 997 O O . GLY A 1 129 ? 14.605 -8.531 -15.095 1.00 97.62 129 GLY A O 1
ATOM 998 N N . ALA A 1 130 ? 14.521 -7.519 -17.103 1.00 98.06 130 ALA A N 1
ATOM 999 C CA . ALA A 1 130 ? 13.733 -8.556 -17.776 1.00 98.06 130 ALA A CA 1
ATOM 1000 C C . ALA A 1 130 ? 14.303 -9.974 -17.579 1.00 98.06 130 ALA A C 1
ATOM 1002 O O . ALA A 1 130 ? 13.583 -10.885 -17.171 1.00 98.06 130 ALA A O 1
ATOM 1003 N N . ALA A 1 131 ? 15.604 -10.173 -17.824 1.00 98.06 131 ALA A N 1
ATOM 1004 C CA . ALA A 1 131 ? 16.235 -11.491 -17.722 1.00 98.06 131 ALA A CA 1
ATOM 1005 C C . ALA A 1 131 ? 16.137 -12.082 -16.304 1.00 98.06 131 ALA A C 1
ATOM 1007 O O . ALA A 1 131 ? 15.764 -13.243 -16.143 1.00 98.06 131 ALA A O 1
ATOM 1008 N N . GLU A 1 132 ? 16.417 -11.273 -15.280 1.00 97.69 132 GLU A N 1
ATOM 1009 C CA . GLU A 1 132 ? 16.362 -11.709 -13.882 1.00 97.69 132 GLU A CA 1
ATOM 1010 C C . GLU A 1 132 ? 14.924 -11.982 -13.430 1.00 97.69 132 GLU A C 1
ATOM 1012 O O . GLU A 1 132 ? 14.660 -13.007 -12.805 1.00 97.69 132 GLU A O 1
ATOM 1017 N N . THR A 1 133 ? 13.979 -11.118 -13.812 1.00 97.50 133 THR A N 1
ATOM 1018 C CA . THR A 1 133 ? 12.551 -11.277 -13.492 1.00 97.50 133 THR A CA 1
ATOM 1019 C C . THR A 1 133 ? 12.011 -12.599 -14.029 1.00 97.50 133 THR A C 1
ATOM 1021 O O . THR A 1 133 ? 11.454 -13.406 -13.287 1.00 97.50 133 THR A O 1
ATOM 1024 N N . ASN A 1 134 ? 12.232 -12.858 -15.319 1.00 97.94 134 ASN A N 1
ATOM 1025 C CA . ASN A 1 134 ? 11.773 -14.078 -15.979 1.00 97.94 134 ASN A CA 1
ATOM 1026 C C . ASN A 1 134 ? 12.444 -15.330 -15.393 1.00 97.94 134 ASN A C 1
ATOM 1028 O O . ASN A 1 134 ? 11.768 -16.328 -15.138 1.00 97.94 134 ASN A O 1
ATOM 1032 N N . LYS A 1 135 ? 13.747 -15.259 -15.085 1.00 97.69 135 LYS A N 1
ATOM 1033 C CA . LYS A 1 135 ? 14.484 -16.350 -14.434 1.00 97.69 135 LYS A CA 1
ATOM 1034 C C . LYS A 1 135 ? 13.925 -16.679 -13.047 1.00 97.69 135 LYS A C 1
ATOM 1036 O O . LYS A 1 135 ? 13.694 -17.851 -12.764 1.00 97.69 135 LYS A O 1
ATOM 1041 N N . ARG A 1 136 ? 13.698 -15.677 -12.190 1.00 95.31 136 ARG A N 1
ATOM 1042 C CA . ARG A 1 136 ? 13.187 -15.880 -10.821 1.00 95.31 136 ARG A CA 1
ATOM 1043 C C . ARG A 1 136 ? 11.764 -16.421 -10.796 1.00 95.31 136 ARG A C 1
ATOM 1045 O O . ARG A 1 136 ? 11.443 -17.239 -9.942 1.00 95.31 136 ARG A O 1
ATOM 1052 N N . LEU A 1 137 ? 10.929 -15.981 -11.734 1.00 95.12 137 LEU A N 1
ATOM 1053 C CA . LEU A 1 137 ? 9.531 -16.405 -11.816 1.00 95.12 137 LEU A CA 1
ATOM 1054 C C . LEU A 1 137 ? 9.328 -17.712 -12.591 1.00 95.12 137 LEU A C 1
ATOM 1056 O O . LEU A 1 137 ? 8.209 -18.220 -12.619 1.00 95.12 137 LEU A O 1
ATOM 1060 N N . GLY A 1 138 ? 10.366 -18.241 -13.249 1.00 96.94 138 GLY A N 1
ATOM 1061 C CA . GLY A 1 138 ? 10.212 -19.359 -14.183 1.00 96.94 138 GLY A CA 1
ATOM 1062 C C . GLY A 1 138 ? 9.244 -19.027 -15.324 1.00 96.94 138 GLY A C 1
ATOM 1063 O O . GLY A 1 138 ? 8.486 -19.889 -15.764 1.00 96.94 138 GLY A O 1
ATOM 1064 N N . SER A 1 139 ? 9.234 -17.764 -15.759 1.00 96.88 139 SER A N 1
ATOM 1065 C CA . SER A 1 139 ? 8.309 -17.222 -16.758 1.00 96.88 139 SER A CA 1
ATOM 1066 C C . SER A 1 139 ? 9.069 -16.647 -17.954 1.00 96.88 139 SER A C 1
ATOM 1068 O O . SER A 1 139 ? 10.295 -16.569 -17.952 1.00 96.88 139 SER A O 1
ATOM 1070 N N . VAL A 1 140 ? 8.332 -16.242 -18.984 1.00 96.75 140 VAL A N 1
ATOM 1071 C CA . VAL A 1 140 ? 8.823 -15.442 -20.110 1.00 96.75 140 VAL A CA 1
ATOM 1072 C C . VAL A 1 140 ? 7.852 -14.291 -20.372 1.00 96.75 140 VAL A C 1
ATOM 1074 O O . VAL A 1 140 ? 6.663 -14.410 -20.079 1.00 96.75 140 VAL A O 1
ATOM 1077 N N . GLY A 1 141 ? 8.347 -13.198 -20.954 1.00 96.25 141 GLY A N 1
ATOM 1078 C CA . GLY A 1 141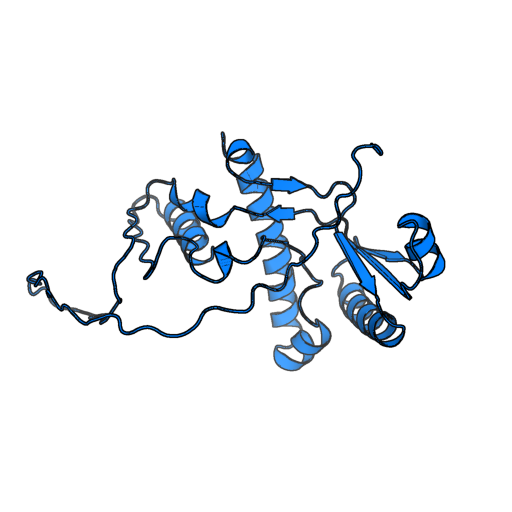 ? 7.516 -12.081 -21.417 1.00 96.25 141 GLY A CA 1
ATOM 1079 C C . GLY A 1 141 ? 7.410 -10.887 -20.468 1.00 96.25 141 GLY A C 1
ATOM 1080 O O . GLY A 1 141 ? 6.798 -9.898 -20.847 1.00 96.25 141 GLY A O 1
ATOM 1081 N N . TYR A 1 142 ? 8.023 -10.927 -19.281 1.00 98.38 142 TYR A N 1
ATOM 1082 C CA . TYR A 1 142 ? 8.117 -9.736 -18.430 1.00 98.38 142 TYR A CA 1
ATOM 1083 C C . TYR A 1 142 ? 9.310 -8.863 -18.817 1.00 98.38 142 TYR A C 1
ATOM 1085 O O . TYR A 1 142 ? 10.395 -9.373 -19.106 1.00 98.38 142 TYR A O 1
ATOM 1093 N N . HIS A 1 143 ? 9.132 -7.547 -18.759 1.00 98.25 143 HIS A N 1
ATOM 1094 C CA . HIS A 1 143 ? 10.164 -6.565 -19.111 1.00 98.25 143 HIS A CA 1
ATOM 1095 C C . HIS A 1 143 ? 10.972 -6.072 -17.902 1.00 98.25 143 HIS A C 1
ATOM 1097 O O . HIS A 1 143 ? 11.971 -5.369 -18.044 1.00 98.25 143 HIS A O 1
ATOM 1103 N N . GLY A 1 144 ? 10.597 -6.520 -16.709 1.00 97.69 144 GLY A N 1
ATOM 1104 C CA . GLY A 1 144 ? 11.280 -6.248 -15.455 1.00 97.69 144 GLY A CA 1
ATOM 1105 C C . GLY A 1 144 ? 10.305 -6.350 -14.294 1.00 97.69 144 GLY A C 1
ATOM 1106 O O . GLY A 1 144 ? 9.139 -6.717 -14.477 1.00 97.69 144 GLY A O 1
ATOM 1107 N N . ALA A 1 145 ? 10.792 -6.021 -13.107 1.00 96.00 145 ALA A N 1
ATOM 1108 C CA . ALA A 1 145 ? 9.954 -5.895 -11.934 1.00 96.00 145 ALA A CA 1
ATOM 1109 C C . ALA A 1 145 ? 10.538 -4.903 -10.932 1.00 96.00 145 ALA A C 1
ATOM 1111 O O . ALA A 1 145 ? 11.755 -4.732 -10.843 1.00 96.00 145 ALA A O 1
ATOM 1112 N N . ILE A 1 146 ? 9.666 -4.321 -10.117 1.00 93.56 146 ILE A N 1
ATOM 1113 C CA . ILE A 1 146 ? 10.043 -3.705 -8.847 1.00 93.56 146 ILE A CA 1
ATOM 1114 C C . ILE A 1 146 ? 9.585 -4.645 -7.744 1.00 93.56 146 ILE A C 1
ATOM 1116 O O . ILE A 1 146 ? 8.389 -4.875 -7.546 1.00 93.56 146 ILE A O 1
ATOM 1120 N N . ARG A 1 147 ? 10.547 -5.193 -7.011 1.00 90.88 147 ARG A N 1
ATOM 1121 C CA . ARG A 1 147 ? 10.273 -5.889 -5.767 1.00 90.88 147 ARG A CA 1
ATOM 1122 C C . ARG A 1 147 ? 10.245 -4.883 -4.638 1.00 90.88 147 ARG A C 1
ATOM 1124 O O . ARG A 1 147 ? 11.170 -4.102 -4.439 1.00 90.88 147 ARG A O 1
ATOM 1131 N N . CYS A 1 148 ? 9.185 -4.962 -3.858 1.00 85.88 148 CYS A N 1
ATOM 1132 C CA . CYS A 1 148 ? 9.045 -4.214 -2.634 1.00 85.88 148 CYS A CA 1
ATOM 1133 C C . CYS A 1 148 ? 9.076 -5.193 -1.475 1.00 85.88 148 CYS A C 1
ATOM 1135 O O . CYS A 1 148 ? 8.257 -6.111 -1.426 1.00 85.88 148 CYS A O 1
ATOM 1137 N N . ALA A 1 149 ? 9.979 -4.973 -0.521 1.00 74.56 149 ALA A N 1
ATOM 1138 C CA . ALA A 1 149 ? 10.019 -5.751 0.714 1.00 74.56 149 ALA A CA 1
ATOM 1139 C C . ALA A 1 149 ? 8.755 -5.561 1.576 1.00 74.56 149 ALA A C 1
ATOM 1141 O O . ALA A 1 149 ? 8.610 -6.218 2.609 1.00 74.56 149 ALA A O 1
ATOM 1142 N N . CYS A 1 150 ? 7.851 -4.658 1.173 1.00 65.12 150 CYS A N 1
ATOM 1143 C CA . CYS A 1 150 ? 6.626 -4.378 1.888 1.00 65.12 150 CYS A CA 1
ATOM 1144 C C . CYS A 1 150 ? 5.651 -5.563 1.890 1.00 65.12 150 CYS A C 1
ATOM 1146 O O . CYS A 1 150 ? 5.743 -6.549 1.162 1.00 65.12 150 CYS A O 1
ATOM 1148 N N . ARG A 1 151 ? 4.725 -5.457 2.828 1.00 61.12 151 ARG A N 1
ATOM 1149 C CA . ARG A 1 151 ? 4.702 -6.377 3.954 1.00 61.12 151 ARG A CA 1
ATOM 1150 C C . ARG A 1 151 ? 3.289 -6.883 4.254 1.00 61.12 151 ARG A C 1
ATOM 1152 O O . ARG A 1 151 ? 3.143 -7.770 5.082 1.00 61.12 151 ARG A O 1
ATOM 1159 N N . LEU A 1 152 ? 2.257 -6.352 3.596 1.00 64.12 152 LEU A N 1
ATOM 1160 C CA . LEU A 1 152 ? 0.866 -6.616 3.960 1.00 64.12 152 LEU A CA 1
ATOM 1161 C C . LEU A 1 152 ? 0.004 -7.036 2.770 1.00 64.12 152 LEU A C 1
ATOM 1163 O O . LEU A 1 152 ? -0.266 -6.253 1.858 1.00 64.12 152 LEU A O 1
ATOM 1167 N N . CYS A 1 153 ? -0.555 -8.237 2.872 1.00 61.16 153 CYS A N 1
ATOM 1168 C CA . CYS A 1 153 ? -1.820 -8.573 2.233 1.00 61.16 153 CYS A CA 1
ATOM 1169 C C . CYS A 1 153 ? -2.877 -8.714 3.336 1.00 61.16 153 CYS A C 1
ATOM 1171 O O . CYS A 1 153 ? -2.768 -9.601 4.183 1.00 61.16 153 CYS A O 1
ATOM 1173 N N . MET A 1 154 ? -3.863 -7.814 3.359 1.00 60.75 154 MET A N 1
ATOM 1174 C CA . MET A 1 154 ? -4.990 -7.843 4.292 1.00 60.75 154 MET A CA 1
ATOM 1175 C C . MET A 1 154 ? -6.275 -8.216 3.555 1.00 60.75 154 MET A C 1
ATOM 1177 O O . MET A 1 154 ? -7.004 -7.342 3.096 1.00 60.75 154 MET A O 1
ATOM 1181 N N . LEU A 1 155 ? -6.620 -9.500 3.481 1.00 54.44 155 LEU A N 1
ATOM 1182 C CA . LEU A 1 155 ? -7.835 -9.892 2.757 1.00 54.44 155 LEU A CA 1
ATOM 1183 C C . LEU A 1 155 ? -9.133 -9.521 3.516 1.00 54.44 155 LEU A C 1
ATOM 1185 O O . LEU A 1 155 ? -10.169 -9.336 2.881 1.00 54.44 155 LEU A O 1
ATOM 1189 N N . SER A 1 156 ? -9.077 -9.343 4.851 1.00 58.94 156 SER A N 1
ATOM 1190 C CA . SER A 1 156 ? -10.289 -9.364 5.707 1.00 58.94 156 SER A CA 1
ATOM 1191 C C . SER A 1 156 ? -10.383 -8.301 6.823 1.00 58.94 156 SER A C 1
ATOM 1193 O O . SER A 1 156 ? -11.279 -8.370 7.664 1.00 58.94 156 SER A O 1
ATOM 1195 N N . PHE A 1 157 ? -9.516 -7.280 6.854 1.00 59.03 157 PHE A N 1
ATOM 1196 C CA . PHE A 1 157 ? -9.385 -6.349 8.001 1.00 59.03 157 PHE A CA 1
ATOM 1197 C C . PHE A 1 157 ? -10.671 -5.583 8.380 1.00 59.03 157 PHE A C 1
ATOM 1199 O O . PHE A 1 157 ? -10.895 -5.199 9.528 1.00 59.03 157 PHE A O 1
ATOM 1206 N N . ALA A 1 158 ? -11.547 -5.344 7.408 1.00 56.53 158 ALA A N 1
ATOM 1207 C CA . ALA A 1 158 ? -12.679 -4.441 7.567 1.00 56.53 158 ALA A CA 1
ATOM 1208 C C . ALA A 1 158 ? -13.800 -4.978 8.473 1.00 56.53 158 ALA A C 1
ATOM 1210 O O . ALA A 1 158 ? -14.551 -4.179 9.030 1.00 56.53 158 ALA A O 1
ATOM 1211 N N . CYS A 1 159 ? -13.895 -6.297 8.648 1.00 54.78 159 CYS A N 1
ATOM 1212 C CA . CYS A 1 159 ? -14.899 -6.915 9.513 1.00 54.78 159 CYS A CA 1
ATOM 1213 C C . CYS A 1 159 ? -14.521 -6.874 11.004 1.00 54.78 159 CYS A C 1
ATOM 1215 O O . CYS A 1 159 ? -15.378 -7.119 11.847 1.00 54.78 159 CYS A O 1
ATOM 1217 N N . LEU A 1 160 ? -13.267 -6.550 11.345 1.00 55.53 160 LEU A N 1
ATOM 1218 C CA . LEU A 1 160 ? -12.711 -6.819 12.677 1.00 55.53 160 LEU A CA 1
ATOM 1219 C C . LEU A 1 160 ? -12.588 -5.618 13.598 1.00 55.53 160 LEU A C 1
ATOM 1221 O O . LEU A 1 160 ? -12.848 -5.740 14.791 1.00 55.53 160 LEU A O 1
ATOM 1225 N N . ALA A 1 161 ? -12.331 -4.432 13.050 1.00 55.06 161 ALA A N 1
ATOM 1226 C CA . ALA A 1 161 ? -12.378 -3.194 13.833 1.00 55.06 161 ALA A CA 1
ATOM 1227 C C . ALA A 1 161 ? -13.781 -2.908 14.424 1.00 55.06 161 ALA A C 1
ATOM 1229 O O . ALA A 1 161 ? -13.931 -2.088 15.322 1.00 55.06 161 ALA A O 1
ATOM 1230 N N . ALA A 1 162 ? -14.804 -3.610 13.934 1.00 54.59 162 ALA A N 1
ATOM 1231 C CA . ALA A 1 162 ? -16.170 -3.595 14.436 1.00 54.59 162 ALA A CA 1
ATOM 1232 C C . ALA A 1 162 ? -16.384 -4.409 15.728 1.00 54.59 162 ALA A C 1
ATOM 1234 O O . ALA A 1 162 ? -17.418 -4.269 16.365 1.00 54.59 162 ALA A O 1
ATOM 1235 N N . GLN A 1 163 ? -15.441 -5.260 16.137 1.00 56.75 163 GLN A N 1
ATOM 1236 C CA . GLN A 1 163 ? -15.602 -6.067 17.354 1.00 56.75 163 GLN A CA 1
ATOM 1237 C C . GLN A 1 163 ? -15.184 -5.335 18.642 1.00 56.75 163 GLN A C 1
ATOM 1239 O O . GLN A 1 163 ? -15.369 -5.871 19.731 1.00 56.75 163 GLN A O 1
ATOM 1244 N N . GLY A 1 164 ? -14.646 -4.113 18.537 1.00 56.72 164 GLY A N 1
ATOM 1245 C CA . GLY A 1 164 ? -14.453 -3.228 19.691 1.00 56.72 164 GLY A CA 1
ATOM 1246 C C . GLY A 1 164 ? -15.785 -2.719 20.253 1.00 56.72 164 GLY A C 1
ATOM 1247 O O . GLY A 1 164 ? -16.818 -2.856 19.604 1.00 56.72 164 GLY A O 1
ATOM 1248 N N . SER A 1 165 ? -15.755 -2.114 21.445 1.00 52.66 165 SER A N 1
ATOM 1249 C CA . SER A 1 165 ? -16.899 -1.565 22.201 1.00 52.66 165 SER A CA 1
ATOM 1250 C C . SER A 1 165 ? -17.619 -0.384 21.517 1.00 52.66 165 SER A C 1
ATOM 1252 O O . SER A 1 165 ? -17.883 0.638 22.141 1.00 52.66 165 SER A O 1
ATOM 1254 N N . PHE A 1 166 ? -17.914 -0.484 20.224 1.00 63.94 166 PHE A N 1
ATOM 1255 C CA . PHE A 1 166 ? -18.627 0.520 19.451 1.00 63.94 166 PHE A CA 1
ATOM 1256 C C . PHE A 1 166 ? -20.091 0.120 19.306 1.00 63.94 166 PHE A C 1
ATOM 1258 O O . PHE A 1 166 ? -20.423 -1.036 19.032 1.00 63.94 166 PHE A O 1
ATOM 1265 N N . HIS A 1 167 ? -20.982 1.101 19.420 1.00 66.38 167 HIS A N 1
ATOM 1266 C CA . HIS A 1 167 ? -22.372 0.915 19.031 1.00 66.38 167 HIS A CA 1
ATOM 1267 C C . HIS A 1 167 ? -22.459 0.917 17.504 1.00 66.38 167 HIS A C 1
ATOM 1269 O O . HIS A 1 167 ? -22.314 1.950 16.845 1.00 66.38 167 HIS A O 1
ATOM 1275 N N . LEU A 1 168 ? -22.652 -0.275 16.944 1.00 60.91 168 LEU A N 1
ATOM 1276 C CA . LEU A 1 168 ? -22.758 -0.495 15.509 1.00 60.91 168 LEU A CA 1
ATOM 1277 C C . LEU A 1 168 ? -24.218 -0.577 15.092 1.00 60.91 168 LEU A C 1
ATOM 1279 O O . LEU A 1 168 ? -24.942 -1.489 15.491 1.00 60.91 168 LEU A O 1
ATOM 1283 N N . HIS A 1 169 ? -24.627 0.348 14.230 1.00 69.62 169 HIS A N 1
ATOM 1284 C CA . HIS A 1 169 ? -25.947 0.329 13.615 1.00 69.62 169 HIS A CA 1
ATOM 1285 C C . HIS A 1 169 ? -25.809 -0.059 12.140 1.00 69.62 169 HIS A C 1
ATOM 1287 O O . HIS A 1 169 ? -25.372 0.737 11.310 1.00 69.62 169 HIS A O 1
ATOM 1293 N N . ASN A 1 170 ? -26.169 -1.308 11.830 1.00 62.75 170 ASN A N 1
ATOM 1294 C CA . ASN A 1 170 ? -26.230 -1.830 10.465 1.00 62.75 170 ASN A CA 1
ATOM 1295 C C . ASN A 1 170 ? -27.630 -1.625 9.871 1.00 62.75 170 ASN A C 1
ATOM 1297 O O . ASN A 1 170 ? -28.623 -1.653 10.595 1.00 62.75 170 ASN A O 1
ATOM 1301 N N . SER A 1 171 ? -27.715 -1.532 8.539 1.00 58.97 171 SER A N 1
ATOM 1302 C CA . SER A 1 171 ? -28.988 -1.522 7.796 1.00 58.97 171 SER A CA 1
ATOM 1303 C C . SER A 1 171 ? -29.888 -0.303 8.035 1.00 58.97 171 SER A C 1
ATOM 1305 O O . SER A 1 171 ? -31.108 -0.392 7.913 1.00 58.97 171 SER A O 1
ATOM 1307 N N . THR A 1 172 ? -29.305 0.863 8.312 1.00 58.72 172 THR A N 1
ATOM 1308 C CA . THR A 1 172 ? -30.027 2.138 8.222 1.00 58.72 172 THR A CA 1
ATOM 1309 C C . THR A 1 172 ? -30.210 2.478 6.745 1.00 58.72 172 THR A C 1
ATOM 1311 O O . THR A 1 172 ? -29.272 2.892 6.067 1.00 58.72 172 THR A O 1
ATOM 1314 N N . THR A 1 173 ? -31.421 2.264 6.226 1.00 47.28 173 THR A N 1
ATOM 1315 C CA . THR A 1 173 ? -31.745 2.249 4.787 1.00 47.28 173 THR A CA 1
ATOM 1316 C C . THR A 1 173 ? -31.411 3.548 4.042 1.00 47.28 173 THR A C 1
ATOM 1318 O O . THR A 1 173 ? -31.406 3.570 2.814 1.00 47.28 173 THR A O 1
ATOM 1321 N N . SER A 1 174 ? -31.129 4.645 4.742 1.00 48.94 174 SER A N 1
ATOM 1322 C CA . SER A 1 174 ? -30.447 5.845 4.238 1.00 48.94 174 SER A CA 1
ATOM 1323 C C . SER A 1 174 ? -30.307 6.838 5.391 1.00 48.94 174 SER A C 1
ATOM 1325 O O . SER A 1 174 ? -31.224 6.984 6.198 1.00 48.94 174 SER A O 1
ATOM 1327 N N . LEU A 1 175 ? -29.180 7.548 5.481 1.00 49.41 175 LEU A N 1
ATOM 1328 C CA . LEU A 1 175 ? -29.071 8.708 6.368 1.00 49.41 175 LEU A CA 1
ATOM 1329 C C . LEU A 1 175 ? -29.693 9.898 5.626 1.00 49.41 175 LEU A C 1
ATOM 1331 O O . LEU A 1 175 ? -29.028 10.563 4.839 1.00 49.41 175 LEU A O 1
ATOM 1335 N N . VAL A 1 176 ? -31.008 10.072 5.773 1.00 48.00 176 VAL A N 1
ATOM 1336 C CA . VAL A 1 176 ? -31.796 11.007 4.946 1.00 48.00 176 VAL A CA 1
ATOM 1337 C C . VAL A 1 176 ? -31.610 12.468 5.380 1.00 48.00 176 VAL A C 1
ATOM 1339 O O . VAL A 1 176 ? -31.855 13.373 4.588 1.00 48.00 176 VAL A O 1
ATOM 1342 N N . GLN A 1 177 ? -31.131 12.732 6.602 1.00 42.72 177 GLN A N 1
ATOM 1343 C CA . GLN A 1 177 ? -31.014 14.101 7.103 1.00 42.72 177 GLN A CA 1
ATOM 1344 C C . GLN A 1 177 ? -30.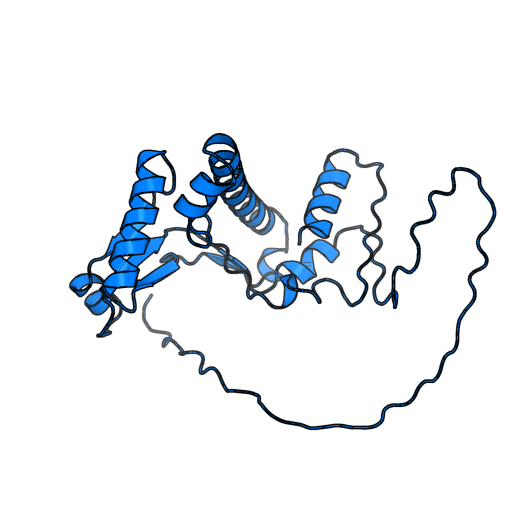003 14.205 8.252 1.00 42.72 177 GLN A C 1
ATOM 1346 O O . GLN A 1 177 ? -30.097 13.471 9.233 1.00 42.72 177 GLN A O 1
ATOM 1351 N N . VAL A 1 178 ? -29.056 15.142 8.152 1.00 45.16 178 VAL A N 1
ATOM 1352 C CA . VAL A 1 178 ? -28.273 15.624 9.299 1.00 45.16 178 VAL A CA 1
ATOM 1353 C C . VAL A 1 178 ? -28.968 16.891 9.787 1.00 45.16 178 VAL A C 1
ATOM 1355 O O . VAL A 1 178 ? -28.813 17.949 9.182 1.00 45.16 178 VAL A O 1
ATOM 1358 N N . SER A 1 179 ? -29.791 16.796 10.832 1.00 40.84 179 SER A N 1
ATOM 1359 C CA . SER A 1 179 ? -30.336 17.990 11.483 1.00 40.84 179 SER A CA 1
ATOM 1360 C C . SER A 1 179 ? -29.334 18.492 12.518 1.00 40.84 179 SER A C 1
ATOM 1362 O O . SER A 1 179 ? -29.117 17.839 13.537 1.00 40.84 179 SER A O 1
ATOM 1364 N N . GLN A 1 180 ? -28.738 19.661 12.288 1.00 43.56 180 GLN A N 1
ATOM 1365 C CA . GLN A 1 180 ? -28.095 20.412 13.365 1.00 43.56 180 GLN A CA 1
ATOM 1366 C C . GLN A 1 180 ? -29.200 21.059 14.205 1.00 43.56 180 GLN A C 1
ATOM 1368 O O . GLN A 1 180 ? -29.584 22.201 13.975 1.00 43.56 180 GLN A O 1
ATOM 1373 N N . SER A 1 181 ? -29.785 20.303 15.133 1.00 42.41 181 SER A N 1
ATOM 1374 C CA . SER A 1 181 ? -30.718 20.868 16.105 1.00 42.41 181 SER A CA 1
ATOM 1375 C C . SER A 1 181 ? -29.911 21.473 17.250 1.00 42.41 181 SER A C 1
ATOM 1377 O O . SER A 1 181 ? -29.506 20.772 18.175 1.00 42.41 181 SER A O 1
ATOM 1379 N N . GLY A 1 182 ? -29.684 22.784 17.178 1.00 43.94 182 GLY A N 1
ATOM 1380 C CA . GLY A 1 182 ? -29.257 23.590 18.323 1.00 43.94 182 GLY A CA 1
ATOM 1381 C C . GLY A 1 182 ? -30.333 23.739 19.406 1.00 43.94 182 GLY A C 1
ATOM 1382 O O . GLY A 1 182 ? -30.074 24.386 20.410 1.00 43.94 182 GLY A O 1
ATOM 1383 N N . GLU A 1 183 ? -31.517 23.139 19.247 1.00 48.06 183 GLU A N 1
ATOM 1384 C CA . GLU A 1 183 ? -32.583 23.162 20.247 1.00 48.06 183 GLU A CA 1
ATOM 1385 C C . GLU A 1 183 ? -33.265 21.793 20.330 1.00 48.06 183 GLU A C 1
ATOM 1387 O O . GLU A 1 183 ? -33.651 21.192 19.326 1.00 48.06 183 GLU A O 1
ATOM 1392 N N . SER A 1 184 ? -33.381 21.277 21.551 1.00 44.78 184 SER A N 1
ATOM 1393 C CA . SER A 1 184 ? -34.024 20.007 21.858 1.00 44.78 184 SER A CA 1
ATOM 1394 C C . SER A 1 184 ? -35.530 20.077 21.593 1.00 44.78 184 SER A C 1
ATOM 1396 O O . SER A 1 184 ? -36.273 20.646 22.391 1.00 44.78 184 SER A O 1
ATOM 1398 N N . MET A 1 185 ? -36.001 19.429 20.530 1.00 39.66 185 MET A N 1
ATOM 1399 C CA . MET A 1 185 ? -37.390 18.976 20.422 1.00 39.66 185 MET A CA 1
ATOM 1400 C C . MET A 1 185 ? -37.414 17.511 19.990 1.00 39.66 185 MET A C 1
ATOM 1402 O O . MET A 1 185 ? -36.722 17.107 19.059 1.00 39.66 185 MET A O 1
ATOM 1406 N N . GLY A 1 186 ? -38.173 16.708 20.738 1.00 43.09 186 GLY A N 1
ATOM 1407 C CA . GLY A 1 186 ? -38.192 15.252 20.647 1.00 43.09 186 GLY A CA 1
ATOM 1408 C C . GLY A 1 186 ? -38.532 14.723 19.254 1.00 43.09 186 GLY A C 1
ATOM 1409 O O . GLY A 1 186 ? -39.520 15.123 18.644 1.00 43.09 186 GLY A O 1
ATOM 1410 N N . CYS A 1 187 ? -37.732 13.767 18.783 1.00 34.16 187 CYS A N 1
ATOM 1411 C CA . CYS A 1 187 ? -38.014 13.008 17.571 1.00 34.16 187 CYS A CA 1
ATOM 1412 C C . CYS A 1 187 ? -38.885 11.790 17.894 1.00 34.16 187 CYS A C 1
ATOM 1414 O O . CYS A 1 187 ? -38.473 10.891 18.628 1.00 34.16 187 CYS A O 1
ATOM 1416 N N . ALA A 1 188 ? -40.072 11.738 17.292 1.00 38.53 188 ALA A N 1
ATOM 1417 C CA . ALA A 1 188 ? -40.873 10.527 17.192 1.00 38.53 188 ALA A CA 1
ATOM 1418 C C . ALA A 1 188 ? -40.307 9.624 16.079 1.00 38.53 188 ALA A C 1
ATOM 1420 O O . ALA A 1 188 ? -40.174 10.043 14.930 1.00 38.53 188 ALA A O 1
ATOM 1421 N N . LEU A 1 189 ? -39.985 8.373 16.419 1.00 37.88 189 LEU A N 1
ATOM 1422 C CA . LEU A 1 189 ? -39.637 7.320 15.463 1.00 37.88 189 LEU A CA 1
ATOM 1423 C C . LEU A 1 189 ? -40.902 6.872 14.717 1.00 37.88 189 LEU A C 1
ATOM 1425 O O . LEU A 1 189 ? -41.718 6.128 15.255 1.00 37.88 189 LEU A O 1
ATOM 1429 N N . GLY A 1 190 ? -41.068 7.330 13.476 1.00 34.38 190 GLY A N 1
ATOM 1430 C CA . GLY A 1 190 ? -42.078 6.815 12.552 1.00 34.38 190 GLY A CA 1
ATOM 1431 C C . GLY A 1 190 ? -41.526 5.650 11.731 1.00 34.38 190 GLY A C 1
ATOM 1432 O O . GLY A 1 190 ? -40.563 5.814 10.985 1.00 34.38 190 GLY A O 1
ATOM 1433 N N . THR A 1 191 ? -42.143 4.476 11.836 1.00 33.81 191 THR A N 1
ATOM 1434 C CA . THR A 1 191 ? -41.897 3.341 10.942 1.00 33.81 191 THR A CA 1
ATOM 1435 C C . THR A 1 191 ? -42.617 3.567 9.612 1.00 33.81 191 THR A C 1
ATOM 1437 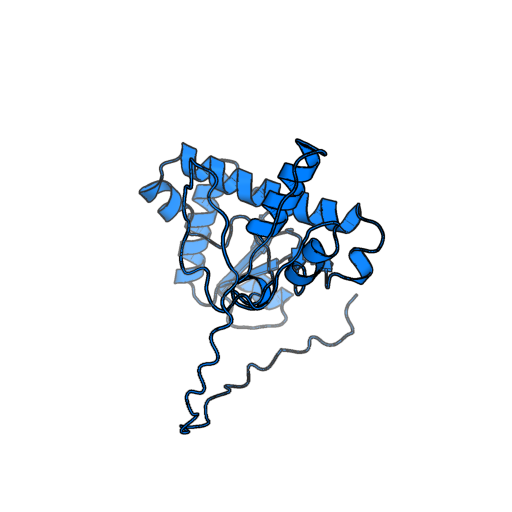O O . THR A 1 191 ? -43.842 3.633 9.555 1.00 33.81 191 THR A O 1
ATOM 1440 N N . TRP A 1 192 ? -41.863 3.676 8.516 1.00 37.12 192 TRP A N 1
ATOM 1441 C CA . TRP A 1 192 ? -42.428 3.700 7.164 1.00 37.12 192 TRP A CA 1
ATOM 1442 C C . TRP A 1 192 ? -42.410 2.294 6.559 1.00 37.12 192 TRP A C 1
ATOM 1444 O O . TRP A 1 192 ? -41.375 1.793 6.121 1.00 37.12 192 TRP A O 1
ATOM 1454 N N . GLY A 1 193 ? -43.581 1.655 6.542 1.00 42.22 193 GLY A N 1
ATOM 1455 C CA . GLY A 1 193 ? -43.845 0.454 5.755 1.00 42.22 193 GLY A CA 1
ATOM 1456 C C . GLY A 1 193 ? -44.137 0.834 4.306 1.00 42.22 193 GLY A C 1
ATOM 1457 O O . GLY A 1 193 ? -45.245 1.255 3.989 1.00 42.22 193 GLY A O 1
ATOM 1458 N N . GLY A 1 194 ? -43.142 0.692 3.431 1.00 34.44 194 GLY A N 1
ATOM 1459 C CA . GLY A 1 194 ? -43.283 0.888 1.989 1.00 34.44 194 GLY A CA 1
ATOM 1460 C C . GLY A 1 194 ? -42.933 -0.386 1.229 1.00 34.44 194 GLY A C 1
ATOM 1461 O O . GLY A 1 194 ? -41.765 -0.655 0.960 1.00 34.44 194 GLY A O 1
ATOM 1462 N N . THR A 1 195 ? -43.944 -1.174 0.871 1.00 41.78 195 THR A N 1
ATOM 1463 C CA . THR A 1 195 ? -43.831 -2.279 -0.085 1.00 41.78 195 THR A CA 1
ATOM 1464 C C . THR A 1 195 ? -43.706 -1.712 -1.500 1.00 41.78 195 THR A C 1
ATOM 1466 O O . THR A 1 195 ? -44.642 -1.118 -2.026 1.00 41.78 195 THR A O 1
ATOM 1469 N N . SER A 1 196 ? -42.558 -1.904 -2.155 1.00 38.62 196 SER A N 1
ATOM 1470 C CA . SER A 1 196 ? -42.429 -1.663 -3.598 1.00 38.62 196 SER A CA 1
ATOM 1471 C C . SER A 1 196 ? -41.733 -2.841 -4.278 1.00 38.62 196 SER A C 1
ATOM 1473 O O . SER A 1 196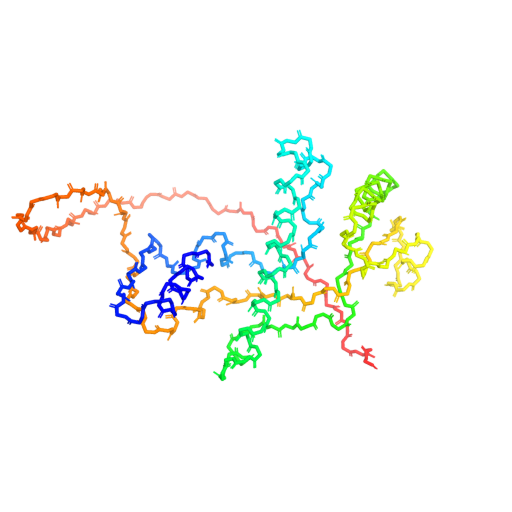 ? -40.758 -3.398 -3.780 1.00 38.62 196 SER A O 1
ATOM 1475 N N . GLY A 1 197 ? -42.363 -3.308 -5.356 1.00 32.06 197 GLY A N 1
ATOM 1476 C CA . GLY A 1 197 ? -42.182 -4.640 -5.916 1.00 32.06 197 GLY A CA 1
ATOM 1477 C C . GLY A 1 197 ? -40.921 -4.845 -6.753 1.00 32.06 197 GLY A C 1
ATOM 1478 O O . GLY A 1 197 ? -40.479 -3.975 -7.499 1.00 32.06 197 GLY A O 1
ATOM 1479 N N . CYS A 1 198 ? -40.410 -6.074 -6.698 1.00 31.70 198 CYS A N 1
ATOM 1480 C CA . CYS A 1 198 ? -39.457 -6.605 -7.660 1.00 31.70 198 CYS A CA 1
ATOM 1481 C C . CYS A 1 198 ? -40.170 -6.969 -8.973 1.00 31.70 198 CYS A C 1
ATOM 1483 O O . CYS A 1 198 ? -41.035 -7.845 -9.001 1.00 31.70 198 CYS A O 1
ATOM 1485 N N . LYS A 1 199 ? -39.748 -6.354 -10.081 1.00 33.00 199 LYS A N 1
ATOM 1486 C CA . LYS A 1 199 ? -39.877 -6.916 -11.432 1.00 33.00 199 LYS A CA 1
ATOM 1487 C C . LYS A 1 199 ? -38.475 -7.117 -12.000 1.00 33.00 199 LYS A C 1
ATOM 1489 O O . LYS A 1 199 ? -37.578 -6.319 -11.753 1.00 33.00 199 LYS A O 1
ATOM 1494 N N . GLY A 1 200 ? -38.305 -8.262 -12.656 1.00 34.06 200 GLY A N 1
ATOM 1495 C CA . GLY A 1 200 ? -37.025 -8.910 -12.924 1.00 34.06 200 GLY A CA 1
ATOM 1496 C C . GLY A 1 200 ? -36.173 -8.278 -14.021 1.00 34.06 200 GLY A C 1
ATOM 1497 O O . GLY A 1 200 ? -36.592 -7.353 -14.708 1.00 34.06 200 GLY A O 1
ATOM 1498 N N . GLY A 1 201 ? -34.974 -8.837 -14.214 1.00 31.02 201 GLY A N 1
ATOM 1499 C CA . GLY A 1 201 ? -34.128 -8.436 -15.333 1.00 31.02 201 GLY A CA 1
ATOM 1500 C C . GLY A 1 201 ? -32.678 -8.906 -15.288 1.00 31.02 201 GLY A C 1
ATOM 1501 O O . GLY A 1 201 ? -31.799 -8.160 -14.891 1.00 31.02 201 GLY A O 1
ATOM 1502 N N . SER A 1 202 ? -32.448 -10.097 -15.838 1.00 33.06 202 SER A N 1
ATOM 1503 C CA . SER A 1 202 ? -31.218 -10.539 -16.516 1.00 33.06 202 SER A CA 1
ATOM 1504 C C . SER A 1 202 ? -29.984 -10.934 -15.677 1.00 33.06 202 SER A C 1
ATOM 1506 O O . SER A 1 202 ? -29.237 -10.132 -15.121 1.00 33.06 202 SER A O 1
ATOM 1508 N N . GLN A 1 203 ? -29.747 -12.248 -15.690 1.00 37.75 203 GLN A N 1
ATOM 1509 C CA . GLN A 1 203 ? -28.467 -12.910 -15.473 1.00 37.75 203 GLN A CA 1
ATOM 1510 C C . GLN A 1 203 ? -27.514 -12.642 -16.650 1.00 37.75 203 GLN A C 1
ATOM 1512 O O . GLN A 1 203 ? -27.933 -12.788 -17.798 1.00 37.75 203 GLN A O 1
ATOM 1517 N N . ARG A 1 204 ? -26.230 -12.402 -16.337 1.00 32.34 204 ARG A N 1
ATOM 1518 C CA . ARG A 1 204 ? -24.986 -12.859 -17.016 1.00 32.34 204 ARG A CA 1
ATOM 1519 C C . ARG A 1 204 ? -23.934 -11.748 -17.018 1.00 32.34 204 ARG A C 1
ATOM 1521 O O . ARG A 1 204 ? -24.089 -10.774 -17.735 1.00 32.34 204 ARG A O 1
ATOM 1528 N N . CYS A 1 205 ? -22.835 -11.949 -16.283 1.00 27.55 205 CYS A N 1
ATOM 1529 C CA . CYS A 1 205 ? -21.471 -12.054 -16.833 1.00 27.55 205 CYS A CA 1
ATOM 1530 C C . CYS A 1 205 ? -20.455 -12.220 -15.679 1.00 27.55 205 CYS A C 1
ATOM 1532 O O . CYS A 1 205 ? -19.740 -11.295 -15.310 1.00 27.55 205 CYS A O 1
ATOM 1534 N N . LEU A 1 206 ? -20.387 -13.414 -15.078 1.00 29.52 206 LEU A N 1
ATOM 1535 C CA . LEU A 1 206 ? -19.267 -13.793 -14.209 1.00 29.52 206 LEU A CA 1
ATOM 1536 C C . LEU A 1 206 ? -18.132 -14.303 -15.105 1.00 29.52 206 LEU A C 1
ATOM 1538 O O . LEU A 1 206 ? -18.082 -15.481 -15.462 1.00 29.52 206 LEU A O 1
ATOM 1542 N N . ARG A 1 207 ? -17.220 -13.407 -15.502 1.00 30.03 207 ARG A N 1
ATOM 1543 C CA . ARG A 1 207 ? -15.922 -13.816 -16.054 1.00 30.03 207 ARG A CA 1
ATOM 1544 C C . ARG A 1 207 ? -15.101 -14.436 -14.923 1.00 30.03 207 ARG A C 1
ATOM 1546 O O . ARG A 1 207 ? -14.701 -13.755 -13.984 1.00 30.03 207 ARG A O 1
ATOM 1553 N N . ARG A 1 208 ? -14.856 -15.744 -15.034 1.00 29.77 208 ARG A N 1
ATOM 1554 C CA . ARG A 1 208 ? -13.912 -16.505 -14.207 1.00 29.77 208 ARG A CA 1
ATOM 1555 C C . ARG A 1 208 ? -12.521 -15.865 -14.304 1.00 29.77 208 ARG A C 1
ATOM 1557 O O . ARG A 1 208 ? -11.888 -15.969 -15.351 1.00 29.77 208 ARG A O 1
ATOM 1564 N N . ARG A 1 209 ? -12.020 -15.262 -13.224 1.00 29.30 209 ARG A N 1
ATOM 1565 C CA . ARG A 1 209 ? -10.571 -15.088 -13.041 1.00 29.30 209 ARG A CA 1
ATOM 1566 C C . ARG A 1 209 ? -10.033 -16.407 -12.491 1.00 29.30 209 ARG A C 1
ATOM 1568 O O . ARG A 1 209 ? -10.473 -16.859 -11.437 1.00 29.30 209 ARG A O 1
ATOM 1575 N N . ARG A 1 210 ? -9.147 -17.069 -13.241 1.00 26.94 210 ARG A N 1
ATOM 1576 C CA . ARG A 1 210 ? -8.379 -18.209 -12.728 1.00 26.94 210 ARG A CA 1
ATOM 1577 C C . ARG A 1 210 ? -7.380 -17.647 -11.720 1.00 26.94 210 ARG A C 1
ATOM 1579 O O . ARG A 1 210 ? -6.484 -16.913 -12.116 1.00 26.94 210 ARG A O 1
ATOM 1586 N N . ALA A 1 211 ? -7.546 -17.972 -10.443 1.00 29.80 211 ALA A N 1
ATOM 1587 C CA . ALA A 1 211 ? -6.456 -17.851 -9.488 1.00 29.80 211 ALA A CA 1
ATOM 1588 C C . ALA A 1 211 ? -5.395 -18.890 -9.876 1.00 29.80 211 ALA A C 1
ATOM 1590 O O . ALA A 1 211 ? -5.699 -20.084 -9.958 1.00 29.80 211 ALA A O 1
ATOM 1591 N N . LEU A 1 212 ? -4.180 -18.432 -10.179 1.00 27.86 212 LEU A N 1
ATOM 1592 C CA . LEU A 1 212 ? -3.029 -19.308 -10.350 1.00 27.86 212 LEU A CA 1
ATOM 1593 C C . LEU A 1 212 ? -2.740 -19.934 -8.974 1.00 27.86 212 LEU A C 1
ATOM 1595 O O . LEU A 1 212 ? -2.372 -19.231 -8.037 1.00 27.86 212 LEU A O 1
ATOM 1599 N N . ARG A 1 213 ? -2.964 -21.244 -8.824 1.00 27.45 213 ARG A N 1
ATOM 1600 C CA . ARG A 1 213 ? -2.459 -21.994 -7.667 1.00 27.45 213 ARG A CA 1
ATOM 1601 C C . ARG A 1 213 ? -0.955 -22.160 -7.855 1.00 27.45 213 ARG A C 1
ATOM 1603 O O . ARG A 1 213 ? -0.542 -22.881 -8.759 1.00 27.45 213 ARG A O 1
ATOM 1610 N N . ILE A 1 214 ? -0.162 -21.523 -7.003 1.00 36.00 214 ILE A N 1
ATOM 1611 C CA . ILE A 1 214 ? 1.257 -21.850 -6.853 1.00 36.00 214 ILE A CA 1
ATOM 1612 C C . ILE A 1 214 ? 1.328 -23.188 -6.089 1.00 36.00 214 ILE A C 1
ATOM 1614 O O . ILE A 1 214 ? 0.681 -23.306 -5.043 1.00 36.00 214 ILE A O 1
ATOM 1618 N N . PRO A 1 215 ? 2.020 -24.224 -6.598 1.00 30.31 215 PRO A N 1
ATOM 1619 C CA . PRO A 1 215 ? 2.158 -25.495 -5.896 1.00 30.31 215 PRO A CA 1
ATOM 1620 C C . PRO A 1 215 ? 2.878 -25.315 -4.558 1.00 30.31 215 PRO A C 1
ATOM 1622 O O . PRO A 1 215 ? 3.921 -24.668 -4.483 1.00 30.31 215 PRO A O 1
ATOM 1625 N N . ALA A 1 216 ? 2.338 -25.934 -3.509 1.00 31.19 216 ALA A N 1
ATOM 1626 C CA . ALA A 1 216 ? 3.015 -26.074 -2.229 1.00 31.19 216 ALA A CA 1
ATOM 1627 C C . ALA A 1 216 ? 4.224 -27.006 -2.413 1.00 31.19 216 ALA A C 1
ATOM 1629 O O . ALA A 1 216 ? 4.063 -28.221 -2.510 1.00 31.19 216 ALA A O 1
ATOM 1630 N N . GLY A 1 217 ? 5.418 -26.434 -2.536 1.00 30.88 217 GLY A N 1
ATOM 1631 C CA . GLY A 1 217 ? 6.644 -27.215 -2.723 1.00 30.88 217 GLY A CA 1
ATOM 1632 C C . GLY A 1 217 ? 7.954 -26.434 -2.665 1.00 30.88 217 GLY A C 1
ATOM 1633 O O . GLY A 1 217 ? 9.004 -27.042 -2.818 1.00 30.88 217 GLY A O 1
ATOM 1634 N N . TYR A 1 218 ? 7.914 -25.125 -2.424 1.00 34.53 218 TYR A N 1
ATOM 1635 C CA . TYR A 1 218 ? 9.112 -24.302 -2.290 1.00 34.53 218 TYR A CA 1
ATOM 1636 C C . TYR A 1 218 ? 8.971 -23.438 -1.036 1.00 34.53 218 TYR A C 1
ATOM 1638 O O . TYR A 1 218 ? 8.350 -22.377 -1.065 1.00 34.53 218 TYR A O 1
ATOM 1646 N N . PHE A 1 219 ? 9.487 -23.969 0.070 1.00 42.88 219 PHE A N 1
ATOM 1647 C CA . PHE A 1 219 ? 9.961 -23.214 1.226 1.00 42.88 219 PHE A CA 1
ATOM 1648 C C . PHE A 1 219 ? 11.456 -23.482 1.351 1.00 42.88 219 PHE A C 1
ATOM 1650 O O . PHE A 1 219 ? 11.847 -24.644 1.085 1.00 42.88 219 PHE A O 1
#

InterPro domains:
  IPR006076 FAD dependent oxidoreductase [PF01266] (5-148)
  IPR036188 FAD/NAD(P)-binding domain superfamily [G3DSA:3.50.50.60] (4-92)
  IPR036188 FAD/NAD(P)-binding domain superfamily [SSF51905] (4-174)

Sequence (219 aa):
MLATSLAYHLSRLDPDVTVALVDGRHIAGGATGRNGGLLWPCLNASFKKMLATKGVASSSEIMRFEEQASTAAADFIEQTPGMRELVEFAWLKEGGLYLFESEEEAYDELQELKAMTDRGWSTDLEVWGAAETNKRLGSVGYHGAIRCACRLCMLSFACLAAQGSFHLHNSTTSLVQVSQSGESMGCALGTWGGTSGCKGGSQRCLRRRRALRIPAGYF

pLDDT: mean 73.72, std 22.26, range [26.94, 98.38]